Protein AF-A0A915MIZ6-F1 (afdb_monomer)

Solvent-accessible surface area (backbone atoms only — not comparable to full-atom values): 15895 Å² total; per-residue (Å²): 70,60,59,68,100,64,71,77,91,53,100,72,76,93,72,60,75,92,41,52,47,87,69,59,90,92,52,53,70,75,63,46,66,63,41,44,64,24,40,52,52,25,45,46,52,39,49,74,70,54,57,69,46,67,71,33,41,37,62,39,70,51,31,84,40,68,41,24,42,36,35,51,52,53,39,50,75,49,47,25,47,65,33,32,21,37,84,49,66,70,57,44,52,53,47,32,73,75,37,74,85,52,51,79,86,30,58,29,49,62,84,52,78,56,34,61,58,54,50,45,63,72,50,74,68,64,81,61,66,63,62,86,70,75,53,52,56,58,54,37,51,53,27,53,51,49,51,53,45,56,57,50,52,47,53,49,39,39,74,70,68,75,43,54,76,65,57,43,48,49,51,49,26,48,49,51,56,37,43,63,82,77,52,47,45,44,79,56,40,60,78,48,52,67,60,58,74,64,53,74,94,58,100,56,33,66,68,35,49,50,56,52,52,55,48,45,67,68,43,47,71,55,49,52,53,42,47,48,53,51,48,48,41,69,75,78,42,82,77,91,78,81,66,87,80,78,82,47,85,95,38,49,68,65,47,50,57,50,52,52,52,51,52,53,54,52,56,52,61,73,68,55,80,134

pLDDT: mean 82.19, std 11.81, range [40.5, 96.75]

Sequence (274 aa):
MGILPAQALATSVACHNDFFWGVPEEWSLQNAATVPVAFATAYYALVMRGRISKGDEVLIHSGTGGVGQAAIQIALEYGCEVYTTVSNKDKREFLQQRFPQLKDHHFANSRTTDFEQHIRRQTFGRGHRKNVSFGNDFHLCREVLRLAKLVVDAHVQYRLNNVDAYQLSDGLQYIFAHVGQLTGMYRYKYKLMRQVRKGPGCGFWAPGWRVWLFFLRGITPLLERWLGNLLSRQFEGRHSKGVAKTVTKQRVESHFDLELRAAIMHDILDMMPE

InterPro domains:
  IPR012592 PROCN domain [PF08083] (196-274)
  IPR020843 Enoylreductase domain [SM00829] (1-184)
  IPR027652 Pre-mRNA-processing-splicing factor 8 [PTHR11140] (124-274)
  IPR036291 NAD(P)-binding domain superfamily [SSF51735] (32-130)

Radius of gyration: 25.85 Å; Cα contacts (8 Å, |Δi|>4): 251; chains: 1; bounding box: 62×45×90 Å

Secondary structure (DSSP, 8-state):
-B--SS--SSSS----GGGB-PPPTTS-HHHHHTHHHHHHHHHIIIIIIT---TT-EEEETTTTSHHHHHHHHHHHHTT-EEEEEESSHHHHHHHHHH-TT--GGGEEESSSTHHHHHHHHHTTT---B------HHHHHHHHHHHHHHHHHHHHHHHHTTSS-HHHHHHHHHHHHHSHHHHH-GGGT-GGGHHHHTT--SSS-SHHHHHHHHHHHHHHHHHHHHHHHHHHHHHHT---SSSSPPP--GGGHHHHHHHHHHHHHHHHHHHHS--

Foldseek 3Di:
DFDDPDDPPDPDDDDDPVGDDDDPPPDDPVRVVLDRPLLVVLCCVCCVVLVDAAAFEEEAEPLLDSNNVNNVVVCVVRNYHAAYEDADDVSVVVVCVVPVVDDPLSYDHNVDPCSVVSVCVVVVNDPRDSYPDDALLVLLVVLVVQLVVQLVVLVVCVVVVVDDPLSSQQSLLCSLQCSCVRRVSCVSPVVCVVLNVPRDPDRGNVVSVVSVVVVCVVCVVVSCVVVVVVVCCVPVNDDPPPDDDDCDPVCPVVVVVVVVVVVVVVVVVVPDDD

Organism: Meloidogyne javanica (NCBI:txid6303)

Nearest PDB structures (foldseek):
  8eyi-assembly1_E  TM=9.713E-01  e=1.575E-11  Homo sapiens
  4w82-assembly1_B  TM=9.817E-01  e=2.183E-11  Homo sapiens
  4w9n-assembly3_B  TM=9.726E-01  e=1.958E-11  Homo sapiens
  8gkc-assembly1_D  TM=9.718E-01  e=2.864E-11  Homo sapiens
  4w9n-assembly3_C  TM=9.584E-01  e=2.067E-11  Homo sapiens

Mean predicted aligned error: 15.35 Å

Structure (mmCIF, N/CA/C/O backbone):
data_AF-A0A915MIZ6-F1
#
_entry.id   AF-A0A915MIZ6-F1
#
loop_
_atom_site.group_PDB
_atom_site.id
_atom_site.type_symbol
_atom_site.label_atom_id
_atom_site.label_alt_id
_atom_site.label_comp_id
_atom_site.label_asym_id
_atom_site.label_entity_id
_atom_site.label_seq_id
_atom_site.pdbx_PDB_ins_code
_atom_site.Cartn_x
_atom_site.Cartn_y
_atom_site.Cartn_z
_atom_site.occupancy
_atom_site.B_iso_or_equiv
_atom_site.auth_seq_id
_atom_site.auth_comp_id
_atom_site.auth_asym_id
_atom_site.auth_atom_id
_atom_site.pdbx_PDB_model_num
ATOM 1 N N . MET A 1 1 ? -19.646 -11.940 -13.622 1.00 90.62 1 MET A N 1
ATOM 2 C CA . MET A 1 1 ? -18.286 -11.444 -13.285 1.00 90.62 1 MET A CA 1
ATOM 3 C C . MET A 1 1 ? -17.815 -12.106 -11.995 1.00 90.62 1 MET A C 1
ATOM 5 O O . MET A 1 1 ? -18.671 -12.486 -11.215 1.00 90.62 1 MET A O 1
ATOM 9 N N . GLY A 1 2 ? -16.513 -12.293 -11.754 1.00 86.81 2 GLY A N 1
ATOM 10 C CA . GLY A 1 2 ? -16.050 -13.049 -10.578 1.00 86.81 2 GLY A CA 1
ATOM 11 C C . GLY A 1 2 ? -14.572 -12.860 -10.231 1.00 86.81 2 GLY A C 1
ATOM 12 O O . GLY A 1 2 ? -13.854 -12.161 -10.946 1.00 86.81 2 GLY A O 1
ATOM 13 N N . ILE A 1 3 ? -14.134 -13.473 -9.128 1.00 85.19 3 ILE A N 1
ATOM 14 C CA . ILE A 1 3 ? -12.737 -13.489 -8.662 1.00 85.19 3 ILE A CA 1
ATOM 15 C C . ILE A 1 3 ? -12.248 -14.933 -8.589 1.00 85.19 3 ILE A C 1
ATOM 17 O O . ILE A 1 3 ? -12.952 -15.824 -8.123 1.00 85.19 3 ILE A O 1
ATOM 21 N N . LEU A 1 4 ? -11.007 -15.148 -9.018 1.00 78.75 4 LEU A N 1
ATOM 22 C CA . LEU A 1 4 ? -10.316 -16.427 -8.924 1.00 78.75 4 LEU A CA 1
ATOM 23 C C . LEU A 1 4 ? -8.942 -16.216 -8.279 1.00 78.75 4 LEU A C 1
ATOM 25 O O . LEU A 1 4 ? -8.318 -15.180 -8.525 1.00 78.75 4 LEU A O 1
ATOM 29 N N . PRO A 1 5 ? -8.427 -17.190 -7.508 1.00 70.12 5 PRO A N 1
ATOM 30 C CA . PRO A 1 5 ? -7.059 -17.134 -6.995 1.00 70.12 5 PRO A CA 1
ATOM 31 C C . PRO A 1 5 ? -5.997 -17.127 -8.109 1.00 70.12 5 PRO A C 1
ATOM 33 O O . PRO A 1 5 ? -4.942 -16.519 -7.949 1.00 70.12 5 PRO A O 1
ATOM 36 N N . ALA A 1 6 ? -6.268 -17.803 -9.233 1.00 70.88 6 ALA A N 1
ATOM 37 C CA . ALA A 1 6 ? -5.385 -17.912 -10.396 1.00 70.88 6 ALA A CA 1
ATOM 38 C C . ALA A 1 6 ? -6.182 -18.294 -11.663 1.00 70.88 6 ALA A C 1
ATOM 40 O O . ALA A 1 6 ? -7.392 -18.486 -11.600 1.00 70.88 6 ALA A O 1
ATOM 41 N N . GLN A 1 7 ? -5.497 -18.423 -12.810 1.00 74.75 7 GLN A N 1
ATOM 42 C CA . GLN A 1 7 ? -6.036 -18.977 -14.071 1.00 74.75 7 GLN A CA 1
ATOM 43 C C . GLN A 1 7 ? -7.161 -18.172 -14.747 1.00 74.75 7 GLN A C 1
ATOM 45 O O . GLN A 1 7 ? -7.760 -18.641 -15.706 1.00 74.75 7 GLN A O 1
ATOM 50 N N . ALA A 1 8 ? -7.401 -16.930 -14.322 1.00 77.25 8 ALA A N 1
ATOM 51 C CA . ALA A 1 8 ? -8.418 -16.062 -14.923 1.00 77.25 8 ALA A CA 1
ATOM 52 C C . ALA A 1 8 ? -8.132 -15.672 -16.393 1.00 77.25 8 ALA A C 1
ATOM 54 O O . ALA A 1 8 ? -9.031 -15.212 -17.089 1.00 77.25 8 ALA A O 1
ATOM 55 N N . LEU A 1 9 ? -6.895 -15.850 -16.873 1.00 87.62 9 LEU A N 1
ATOM 56 C CA . LEU A 1 9 ? -6.491 -15.614 -18.264 1.00 87.62 9 LEU A CA 1
ATOM 57 C C . LEU A 1 9 ? -6.588 -16.912 -19.086 1.00 87.62 9 LEU A C 1
ATOM 59 O O . LEU A 1 9 ? -5.576 -17.445 -19.536 1.00 87.62 9 LEU A O 1
ATOM 63 N N . ALA A 1 10 ? -7.804 -17.432 -19.246 1.00 86.38 10 ALA A N 1
ATOM 64 C CA . ALA A 1 10 ? -8.111 -18.634 -20.023 1.00 86.38 10 ALA A CA 1
ATOM 65 C C . ALA A 1 10 ? -9.450 -18.474 -20.767 1.00 86.38 10 ALA A C 1
ATOM 67 O O . ALA A 1 10 ? -10.252 -17.605 -20.431 1.00 86.38 10 ALA A O 1
ATOM 68 N N . THR A 1 11 ? -9.709 -19.317 -21.770 1.00 91.19 11 THR A N 1
ATOM 69 C CA . THR A 1 11 ? -10.972 -19.308 -22.538 1.00 91.19 11 THR A CA 1
ATOM 70 C C . THR A 1 11 ? -12.174 -19.777 -21.717 1.00 91.19 11 THR A C 1
ATOM 72 O O . THR A 1 11 ? -13.302 -19.373 -21.985 1.00 91.19 11 THR A O 1
ATOM 75 N N . SER A 1 12 ? -11.939 -20.620 -20.713 1.00 91.19 12 SER A N 1
ATOM 76 C CA . SER A 1 12 ? -12.942 -21.131 -19.780 1.00 91.19 12 SER A CA 1
ATOM 77 C C . SER A 1 12 ? -12.306 -21.345 -18.413 1.00 91.19 12 SER A C 1
ATOM 79 O O . SER A 1 12 ? -11.160 -21.789 -18.331 1.00 91.19 12 SER A O 1
ATOM 81 N N . VAL A 1 13 ? -13.051 -21.070 -17.345 1.00 88.12 13 VAL A N 1
ATOM 82 C CA . VAL A 1 13 ? -12.568 -21.175 -15.964 1.00 88.12 13 VAL A CA 1
ATOM 83 C C . VAL A 1 13 ? -13.636 -21.791 -15.071 1.00 88.12 13 VAL A C 1
ATOM 85 O O . VAL A 1 13 ? -14.818 -21.479 -15.204 1.00 88.12 13 VAL A O 1
ATOM 88 N N . ALA A 1 14 ? -13.218 -22.650 -14.144 1.00 86.06 14 ALA A N 1
ATOM 89 C CA . ALA A 1 14 ? -14.07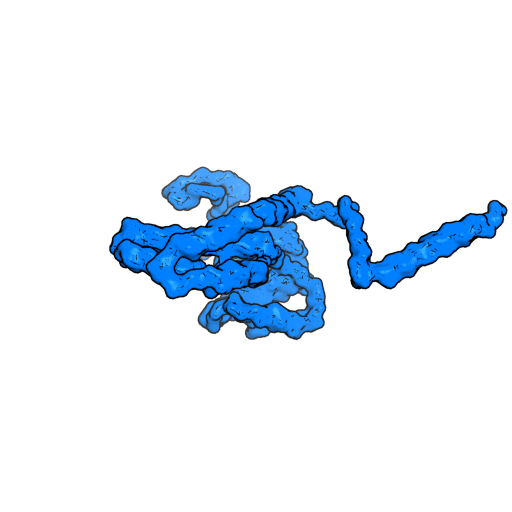0 -23.105 -13.053 1.00 86.06 14 ALA A CA 1
ATOM 90 C C . ALA A 1 14 ? -14.001 -22.081 -11.914 1.00 86.06 14 ALA A C 1
ATOM 92 O O . ALA A 1 14 ? -12.911 -21.723 -11.468 1.00 86.06 14 ALA A O 1
ATOM 93 N N . CYS A 1 15 ? -15.152 -21.602 -11.448 1.00 79.44 15 CYS A N 1
ATOM 94 C CA . CYS A 1 15 ? -15.251 -20.637 -10.357 1.00 79.44 15 CYS A CA 1
ATOM 95 C C . CYS A 1 15 ? -16.162 -21.185 -9.261 1.00 79.44 15 CYS A C 1
ATOM 97 O O . CYS A 1 15 ? -17.131 -21.887 -9.543 1.00 79.44 15 CYS A O 1
ATOM 99 N N . HIS A 1 16 ? -15.837 -20.871 -8.011 1.00 79.81 16 HIS A N 1
ATOM 100 C CA . HIS A 1 16 ? -16.684 -21.207 -6.876 1.00 79.81 16 HIS A CA 1
ATOM 101 C C . HIS A 1 16 ? -17.890 -20.260 -6.838 1.00 79.81 16 HIS A C 1
ATOM 103 O O . HIS A 1 16 ? -17.724 -19.056 -7.044 1.00 79.81 16 HIS A O 1
ATOM 109 N N . ASN A 1 17 ? -19.079 -20.788 -6.537 1.00 82.19 17 ASN A N 1
ATOM 110 C CA . ASN A 1 17 ? -20.337 -20.032 -6.604 1.00 82.19 17 ASN A CA 1
ATOM 111 C C . ASN A 1 17 ? -20.315 -18.742 -5.762 1.00 82.19 17 ASN A C 1
ATOM 113 O O . ASN A 1 17 ? -20.851 -17.727 -6.192 1.00 82.19 17 ASN A O 1
ATOM 117 N N . ASP A 1 18 ? -19.625 -18.753 -4.619 1.00 84.00 18 ASP A N 1
ATOM 118 C CA . ASP A 1 18 ? -19.527 -17.596 -3.711 1.00 84.00 18 ASP A CA 1
ATOM 119 C C . ASP A 1 18 ? -18.689 -16.418 -4.248 1.00 84.00 18 ASP A C 1
ATOM 121 O O . ASP A 1 18 ? -18.767 -15.312 -3.715 1.00 84.00 18 ASP A O 1
ATOM 125 N N . PHE A 1 19 ? -17.867 -16.632 -5.282 1.00 82.12 19 PHE A N 1
ATOM 126 C CA . PHE A 1 19 ? -16.966 -15.612 -5.845 1.00 82.12 19 PHE A CA 1
ATOM 127 C C . PHE A 1 19 ? -17.377 -15.165 -7.253 1.00 82.12 19 PHE A C 1
ATOM 129 O O . PHE A 1 19 ? -16.559 -14.641 -8.016 1.00 82.12 19 PHE A O 1
ATOM 136 N N . PHE A 1 20 ? -18.651 -15.356 -7.591 1.00 86.56 20 PHE A N 1
ATOM 137 C CA . PHE A 1 20 ? -19.259 -14.928 -8.840 1.00 86.56 20 PHE A CA 1
ATOM 138 C C . PHE A 1 20 ? -20.513 -14.083 -8.569 1.00 86.56 20 PHE A C 1
ATOM 140 O O . PHE A 1 20 ? -21.303 -14.358 -7.672 1.00 86.56 20 PHE A O 1
ATOM 147 N N . TRP A 1 21 ? -20.695 -13.050 -9.387 1.00 90.38 21 TRP A N 1
ATOM 148 C CA . TRP A 1 21 ? -21.828 -12.133 -9.367 1.00 90.38 21 TRP A CA 1
ATOM 149 C C . TRP A 1 21 ? -22.427 -12.008 -10.768 1.00 90.38 21 TRP A C 1
ATOM 151 O O . TRP A 1 21 ? -21.697 -11.967 -11.771 1.00 90.38 21 TRP A O 1
ATOM 161 N N . GLY A 1 22 ? -23.755 -11.891 -10.834 1.00 93.88 22 GLY A N 1
ATOM 162 C CA . GLY A 1 22 ? -24.466 -11.549 -12.065 1.00 93.88 22 GLY A CA 1
ATOM 163 C C . GLY A 1 22 ? -23.956 -10.227 -12.643 1.00 93.88 22 GLY A C 1
ATOM 164 O O . GLY A 1 22 ? -23.646 -9.296 -11.901 1.00 93.88 22 GLY A O 1
ATOM 165 N N . VAL A 1 23 ? -23.805 -10.165 -13.966 1.00 95.56 23 VAL A N 1
ATOM 166 C CA . VAL A 1 23 ? -23.471 -8.909 -14.648 1.00 95.56 23 VAL A CA 1
ATOM 167 C C . VAL A 1 23 ? -24.781 -8.151 -14.878 1.00 95.56 23 VAL A C 1
ATOM 169 O O . VAL A 1 23 ? -25.687 -8.751 -15.453 1.00 95.56 23 VAL A O 1
ATOM 172 N N . PRO A 1 24 ? -24.908 -6.888 -14.431 1.00 95.56 24 PRO A N 1
ATOM 173 C CA . PRO A 1 24 ? -26.080 -6.072 -14.742 1.00 95.56 24 PRO A CA 1
ATOM 174 C C . PRO A 1 24 ? -26.289 -5.951 -16.255 1.00 95.56 24 PRO A C 1
ATOM 176 O O . PRO A 1 24 ? -25.314 -5.836 -16.995 1.00 95.56 24 PRO A O 1
ATOM 179 N N . GLU A 1 25 ? -27.543 -5.937 -16.713 1.00 93.56 25 GLU A N 1
ATOM 180 C CA . GLU A 1 25 ? -27.875 -5.916 -18.151 1.00 93.56 25 GLU A CA 1
ATOM 181 C C . GLU A 1 25 ? -27.317 -4.684 -18.879 1.00 93.56 25 GLU A C 1
ATOM 183 O O . GLU A 1 25 ? -26.934 -4.748 -20.043 1.00 93.56 25 GLU A O 1
ATOM 188 N N . GLU A 1 26 ? -27.201 -3.569 -18.164 1.00 95.88 26 GLU A N 1
ATOM 189 C CA . GLU A 1 26 ? -26.697 -2.292 -18.673 1.00 95.88 26 GLU A CA 1
ATOM 190 C C . GLU A 1 26 ? -25.167 -2.273 -18.843 1.00 95.88 26 GLU A C 1
ATOM 192 O O . GLU A 1 26 ? -24.598 -1.302 -19.348 1.00 95.88 26 GLU A O 1
ATOM 197 N N . TRP A 1 27 ? -24.461 -3.306 -18.370 1.00 95.88 27 TRP A N 1
ATOM 198 C CA . TRP A 1 27 ? -23.004 -3.333 -18.345 1.00 95.88 27 TRP A CA 1
ATOM 199 C C . TRP A 1 27 ? -22.428 -4.197 -19.459 1.00 95.88 27 TRP A C 1
ATOM 201 O O . TRP A 1 27 ? -22.753 -5.372 -19.616 1.00 95.88 27 TRP A O 1
ATOM 211 N N . SER A 1 28 ? -21.438 -3.647 -20.163 1.00 96.75 28 SER A N 1
ATOM 212 C CA . SER A 1 28 ? -20.562 -4.465 -20.994 1.00 96.75 28 SER A CA 1
ATOM 213 C C . SER A 1 28 ? -19.726 -5.407 -20.121 1.00 96.75 28 SER A C 1
ATOM 215 O O . SER A 1 28 ? -19.323 -5.069 -19.002 1.00 96.75 28 SER A O 1
ATOM 217 N N . LEU A 1 29 ? -19.378 -6.577 -20.665 1.00 94.12 29 LEU A N 1
ATOM 218 C CA . LEU A 1 29 ? -18.470 -7.511 -19.992 1.00 94.12 29 LEU A CA 1
ATOM 219 C C . LEU A 1 29 ? -17.106 -6.873 -19.686 1.00 94.12 29 LEU A C 1
ATOM 221 O O . LEU A 1 29 ? -16.502 -7.184 -18.661 1.00 94.12 29 LEU A O 1
ATOM 225 N N . GLN A 1 30 ? -16.649 -5.943 -20.532 1.00 94.00 30 GLN A N 1
ATOM 226 C CA . GLN A 1 30 ? -15.422 -5.178 -20.309 1.00 94.00 30 GLN A CA 1
ATOM 227 C C . GLN A 1 30 ? -15.508 -4.341 -19.027 1.00 94.00 30 GLN A C 1
ATOM 229 O O . GLN A 1 30 ?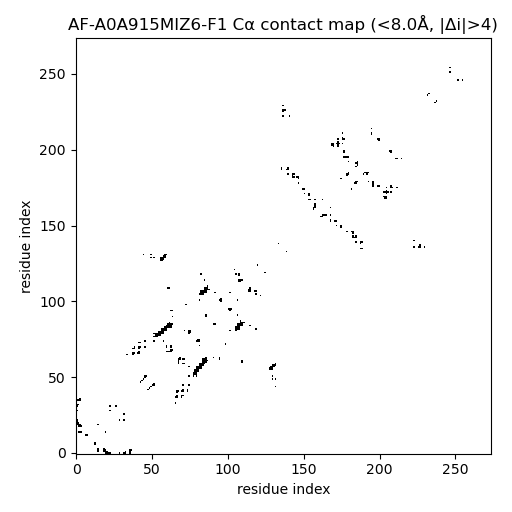 -14.594 -4.395 -18.207 1.00 94.00 30 GLN A O 1
ATOM 234 N N . ASN A 1 31 ? -16.609 -3.612 -18.822 1.00 93.44 31 ASN A N 1
ATOM 235 C CA . ASN A 1 31 ? -16.813 -2.825 -17.606 1.00 93.44 31 ASN A CA 1
ATOM 236 C C . ASN A 1 31 ? -16.945 -3.740 -16.386 1.00 93.44 31 ASN A C 1
ATOM 238 O O . ASN A 1 31 ? -16.272 -3.528 -15.376 1.00 93.44 31 ASN A O 1
ATOM 242 N N . ALA A 1 32 ? -17.735 -4.808 -16.511 1.00 93.38 32 ALA A N 1
ATOM 243 C CA . ALA A 1 32 ? -17.946 -5.783 -15.449 1.00 93.38 32 ALA A CA 1
ATOM 244 C C . ALA A 1 32 ? -16.642 -6.464 -14.996 1.00 93.38 32 ALA A C 1
ATOM 246 O O . ALA A 1 32 ? -16.470 -6.737 -13.812 1.00 93.38 32 ALA A O 1
ATOM 247 N N . ALA A 1 33 ? -15.686 -6.698 -15.900 1.00 90.62 33 ALA A N 1
ATOM 248 C CA . ALA A 1 33 ? -14.399 -7.304 -15.560 1.00 90.62 33 ALA A CA 1
ATOM 249 C C . ALA A 1 33 ? -13.528 -6.426 -14.636 1.00 90.62 33 ALA A C 1
ATOM 251 O O . ALA A 1 33 ? -12.676 -6.949 -13.919 1.00 90.62 33 ALA A O 1
ATOM 252 N N . THR A 1 34 ? -13.741 -5.105 -14.609 1.00 91.50 34 THR A N 1
ATOM 253 C CA . THR A 1 34 ? -12.933 -4.167 -13.802 1.00 91.50 34 THR A CA 1
ATOM 254 C C . THR A 1 34 ? -13.310 -4.132 -12.319 1.00 91.50 34 THR A C 1
ATOM 256 O O . THR A 1 34 ? -12.525 -3.670 -11.488 1.00 91.50 34 THR A O 1
ATOM 259 N N . VAL A 1 35 ? -14.502 -4.619 -11.972 1.00 92.69 35 VAL A N 1
ATOM 260 C CA . VAL A 1 35 ? -15.115 -4.423 -10.652 1.00 92.69 35 VAL A CA 1
ATOM 261 C C . VAL A 1 35 ? -14.630 -5.418 -9.592 1.00 92.69 35 VAL A C 1
ATOM 263 O O . VAL A 1 35 ? -14.198 -4.956 -8.532 1.00 92.69 35 VAL A O 1
ATOM 266 N N . PRO A 1 36 ? -14.643 -6.748 -9.824 1.00 90.12 36 PRO A N 1
ATOM 267 C CA . PRO A 1 36 ? -14.596 -7.724 -8.739 1.00 90.12 36 PRO A CA 1
ATOM 268 C C . PRO A 1 36 ? -13.381 -7.566 -7.819 1.00 90.12 36 PRO A C 1
ATOM 270 O O . PRO A 1 36 ? -13.535 -7.359 -6.619 1.00 90.12 36 PRO A O 1
ATOM 273 N N . VAL A 1 37 ? -12.165 -7.569 -8.373 1.00 85.94 37 VAL A N 1
ATOM 274 C CA . VAL A 1 37 ? -10.930 -7.497 -7.572 1.00 85.94 37 VAL A CA 1
ATOM 275 C C . VAL A 1 37 ? -10.775 -6.137 -6.888 1.00 85.94 37 VAL A C 1
ATOM 277 O O . VAL A 1 37 ? -10.412 -6.074 -5.711 1.00 85.94 37 VAL A O 1
ATOM 280 N N . ALA A 1 38 ? -11.055 -5.044 -7.603 1.00 87.00 38 ALA A N 1
ATOM 281 C CA . ALA A 1 38 ? -10.868 -3.693 -7.085 1.00 87.00 38 ALA A CA 1
ATOM 282 C C . ALA A 1 38 ? -11.827 -3.393 -5.923 1.00 87.00 38 ALA A C 1
ATOM 284 O O . ALA A 1 38 ? -11.383 -2.970 -4.851 1.00 87.00 38 ALA A O 1
ATOM 285 N N . PHE A 1 39 ? -13.119 -3.669 -6.115 1.00 89.75 39 PHE A N 1
ATOM 286 C CA . PHE A 1 39 ? -14.153 -3.409 -5.116 1.00 89.75 39 PHE A CA 1
ATOM 287 C C . PHE A 1 39 ? -14.088 -4.384 -3.945 1.00 89.75 39 PHE A C 1
ATOM 289 O O . PHE A 1 39 ? -14.186 -3.931 -2.808 1.00 89.75 39 PHE A O 1
ATOM 296 N N . ALA A 1 40 ? -13.836 -5.679 -4.170 1.00 84.25 40 ALA A N 1
ATOM 297 C CA . ALA A 1 40 ? -13.684 -6.626 -3.063 1.00 84.25 40 ALA A CA 1
ATOM 298 C C . ALA A 1 40 ? -12.514 -6.235 -2.147 1.00 84.25 40 ALA A C 1
ATOM 300 O O . ALA A 1 40 ? -12.647 -6.249 -0.923 1.00 84.25 40 ALA A O 1
ATOM 301 N N . THR A 1 41 ? -11.389 -5.806 -2.733 1.00 83.00 41 THR A N 1
ATOM 302 C CA . THR A 1 41 ? -10.222 -5.341 -1.969 1.00 83.00 41 THR A CA 1
ATOM 303 C C . THR A 1 41 ? -10.551 -4.088 -1.160 1.00 83.00 41 THR A C 1
ATOM 305 O O . THR A 1 41 ? -10.260 -4.030 0.037 1.00 83.00 41 THR A O 1
ATOM 308 N N . ALA A 1 42 ? -11.170 -3.087 -1.792 1.00 84.75 42 ALA A N 1
ATOM 309 C CA . ALA A 1 42 ? -11.522 -1.832 -1.138 1.00 84.75 42 ALA A CA 1
ATOM 310 C C . ALA A 1 42 ? -12.569 -2.031 -0.027 1.00 84.75 42 ALA A C 1
ATOM 312 O O . ALA A 1 42 ? -12.388 -1.527 1.081 1.00 84.75 42 ALA A O 1
ATOM 313 N N . TYR A 1 43 ? -13.613 -2.819 -0.288 1.00 85.12 43 TYR A N 1
ATOM 314 C CA . TYR A 1 43 ? -14.675 -3.117 0.670 1.00 85.12 43 TYR A CA 1
ATOM 315 C C . TYR A 1 43 ? -14.144 -3.893 1.877 1.00 85.12 43 TYR A C 1
ATOM 317 O O . TYR A 1 43 ? -14.396 -3.523 3.025 1.00 85.12 43 TYR A O 1
ATOM 325 N N . TYR A 1 44 ? -13.330 -4.927 1.645 1.00 79.00 44 TYR A N 1
ATOM 326 C CA . TYR A 1 44 ? -12.686 -5.660 2.730 1.00 79.00 44 TYR A CA 1
ATOM 327 C C . TYR A 1 44 ? -11.792 -4.744 3.581 1.00 79.00 44 TYR A C 1
ATOM 329 O O . TYR A 1 44 ? -11.862 -4.765 4.812 1.00 79.00 44 TYR A O 1
ATOM 337 N N . ALA A 1 45 ? -10.973 -3.901 2.945 1.00 77.56 45 ALA A N 1
ATOM 338 C CA . ALA A 1 45 ? -10.060 -3.009 3.652 1.00 77.56 45 ALA A CA 1
ATOM 339 C C . ALA A 1 45 ? -10.792 -1.931 4.468 1.00 77.56 45 ALA A C 1
ATOM 341 O O . ALA A 1 45 ? -10.454 -1.717 5.633 1.00 77.56 45 ALA A O 1
ATOM 342 N N . LEU A 1 46 ? -11.790 -1.266 3.884 1.00 81.69 46 LEU A N 1
ATOM 343 C CA . LEU A 1 46 ? -12.471 -0.130 4.506 1.00 81.69 46 LEU A CA 1
ATOM 344 C C . LEU A 1 46 ? -13.611 -0.554 5.430 1.00 81.69 46 LEU A C 1
ATOM 346 O O . LEU A 1 46 ? -13.678 -0.089 6.565 1.00 81.69 46 LEU A O 1
ATOM 350 N N . VAL A 1 47 ? -14.488 -1.449 4.982 1.00 82.19 47 VAL A N 1
ATOM 351 C CA . VAL A 1 47 ? -15.716 -1.797 5.709 1.00 82.19 47 VAL A CA 1
ATOM 352 C C . VAL A 1 47 ? -15.449 -2.921 6.703 1.00 82.19 47 VAL A C 1
ATOM 354 O O . VAL A 1 47 ? -15.642 -2.737 7.901 1.00 82.19 47 VAL A O 1
ATOM 357 N N . MET A 1 48 ? -14.919 -4.059 6.249 1.00 75.81 48 MET A N 1
ATOM 358 C CA . MET A 1 48 ? -14.711 -5.215 7.136 1.00 75.81 48 MET A CA 1
ATOM 359 C C . MET A 1 48 ? -13.590 -4.964 8.154 1.00 75.81 48 MET A C 1
ATOM 361 O O . MET A 1 48 ? -13.733 -5.233 9.350 1.00 75.81 48 MET A O 1
ATOM 365 N N . ARG A 1 49 ? -12.451 -4.443 7.682 1.00 74.88 49 ARG A N 1
ATOM 366 C CA . ARG A 1 49 ? -11.251 -4.231 8.506 1.00 74.88 49 ARG A CA 1
ATOM 367 C C . ARG A 1 49 ? -11.181 -2.833 9.106 1.00 74.88 49 ARG A C 1
ATOM 369 O O . ARG A 1 49 ? -10.865 -2.707 10.288 1.00 74.88 49 ARG A O 1
ATOM 376 N N . GLY A 1 50 ? -11.457 -1.804 8.309 1.00 72.31 50 GLY A N 1
ATOM 377 C CA . GLY A 1 50 ? -11.457 -0.407 8.743 1.00 72.31 50 GLY A CA 1
ATOM 378 C C . GLY A 1 50 ? -12.696 -0.028 9.554 1.00 72.31 50 GLY A C 1
ATOM 379 O O . GLY A 1 50 ? -12.608 0.826 10.433 1.00 72.31 50 GLY A O 1
ATOM 380 N N . ARG A 1 51 ? -13.835 -0.696 9.332 1.00 84.25 51 ARG A N 1
ATOM 381 C CA . ARG A 1 51 ? -15.127 -0.376 9.960 1.00 84.25 51 ARG A CA 1
ATOM 382 C C . ARG A 1 51 ? -15.484 1.102 9.816 1.00 84.25 51 ARG A C 1
ATOM 384 O O . ARG A 1 51 ? -15.855 1.732 10.804 1.00 84.25 51 ARG A O 1
ATOM 391 N N . ILE A 1 52 ? -15.259 1.675 8.635 1.00 87.62 52 ILE A N 1
ATOM 392 C CA . ILE A 1 52 ? -15.561 3.087 8.375 1.00 87.62 52 ILE A CA 1
ATOM 393 C C . ILE A 1 52 ? -17.028 3.397 8.692 1.00 87.62 52 ILE A C 1
ATOM 395 O O . ILE A 1 52 ? -17.904 2.544 8.551 1.00 87.62 52 ILE A O 1
ATOM 399 N N . SER A 1 53 ? -17.279 4.594 9.197 1.00 86.06 53 SER A N 1
ATOM 400 C CA . SER A 1 53 ? -18.599 5.072 9.601 1.00 86.06 53 SER A CA 1
ATOM 401 C C . SER A 1 53 ? -18.830 6.477 9.061 1.00 86.06 53 SER A C 1
ATOM 403 O O . SER A 1 53 ? -17.882 7.199 8.764 1.00 86.06 53 SER A O 1
ATOM 405 N N . LYS A 1 54 ? -20.096 6.876 8.936 1.00 90.81 54 LYS A N 1
ATOM 406 C CA . LYS A 1 54 ? -20.461 8.213 8.462 1.00 90.81 54 LYS A CA 1
ATOM 407 C C . LYS A 1 54 ? -19.745 9.294 9.279 1.00 90.81 54 LYS A C 1
ATOM 409 O O . LYS A 1 54 ? -19.801 9.275 10.506 1.00 90.81 54 LYS A O 1
ATOM 414 N N . GLY A 1 55 ? -19.118 10.243 8.589 1.00 86.69 55 GLY A N 1
ATOM 415 C CA . GLY A 1 55 ? -18.323 11.312 9.192 1.00 86.69 55 GLY A CA 1
ATOM 416 C C . GLY A 1 55 ? -16.872 10.941 9.517 1.00 86.69 55 GLY A C 1
ATOM 417 O O . GLY A 1 55 ? -16.134 11.818 9.960 1.00 86.69 55 GLY A O 1
ATOM 418 N N . ASP A 1 56 ? -16.440 9.694 9.289 1.00 85.12 56 ASP A N 1
ATOM 419 C CA . ASP A 1 56 ? -15.022 9.332 9.387 1.00 85.12 56 ASP A CA 1
ATOM 420 C C . ASP A 1 56 ? -14.214 10.027 8.282 1.00 85.12 56 ASP A C 1
ATOM 422 O O . ASP A 1 56 ? -14.669 10.174 7.147 1.00 85.12 56 ASP A O 1
ATOM 426 N N . GLU A 1 57 ? -12.974 10.397 8.595 1.00 85.50 57 GLU A N 1
ATOM 427 C CA . GLU A 1 57 ? -12.019 10.924 7.621 1.00 85.50 57 GLU A CA 1
ATOM 428 C C . GLU A 1 57 ? -11.129 9.788 7.095 1.00 85.50 57 GLU A C 1
ATOM 430 O O . GLU A 1 57 ? -10.427 9.106 7.857 1.00 85.50 57 GLU A O 1
ATOM 435 N N . VAL A 1 58 ? -11.117 9.592 5.777 1.00 86.31 58 VAL A N 1
ATOM 436 C CA . VAL A 1 58 ? -10.422 8.484 5.115 1.00 86.31 58 VAL A CA 1
ATOM 437 C C . VAL A 1 58 ? -9.379 9.021 4.142 1.00 86.31 58 VAL A C 1
ATOM 439 O O . VAL A 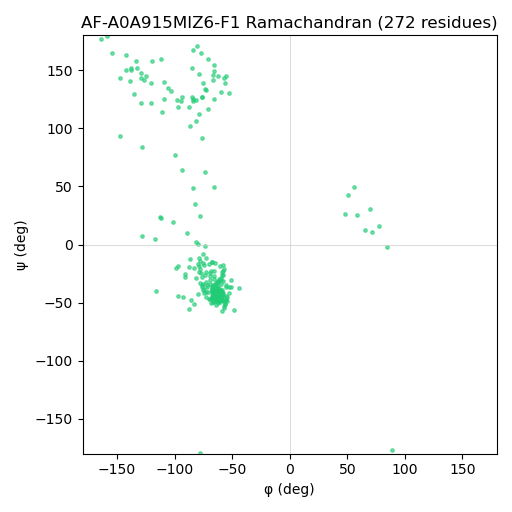1 58 ? -9.689 9.741 3.197 1.00 86.31 58 VAL A O 1
ATOM 442 N N . LEU A 1 59 ? -8.119 8.628 4.346 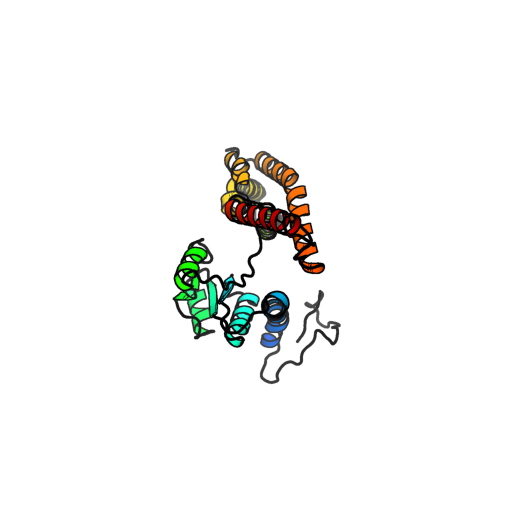1.00 86.62 59 LEU A N 1
ATOM 443 C CA . LEU A 1 59 ? -7.026 8.923 3.421 1.00 86.62 59 LEU A CA 1
ATOM 444 C C . LEU A 1 59 ? -6.776 7.742 2.478 1.00 86.62 59 LEU A C 1
ATOM 446 O O . LEU A 1 59 ? -6.360 6.666 2.910 1.00 86.62 59 LEU A O 1
ATOM 450 N N . ILE A 1 60 ? -6.957 7.977 1.181 1.00 86.50 60 ILE A N 1
ATOM 451 C CA . ILE A 1 60 ? -6.760 7.001 0.111 1.00 86.50 60 ILE A CA 1
ATOM 452 C C . ILE A 1 60 ? -5.537 7.390 -0.715 1.00 86.50 60 ILE A C 1
ATOM 454 O O . ILE A 1 60 ? -5.509 8.395 -1.420 1.00 86.50 60 ILE A O 1
ATOM 458 N N . HIS A 1 61 ? -4.492 6.572 -0.664 1.00 83.12 61 HIS A N 1
ATOM 459 C CA . HIS A 1 61 ? -3.325 6.797 -1.507 1.00 83.12 61 HIS A CA 1
ATOM 460 C C . HIS A 1 61 ? -3.553 6.315 -2.939 1.00 83.12 61 HIS A C 1
ATOM 462 O O . HIS A 1 61 ? -4.217 5.307 -3.167 1.00 83.12 61 HIS A O 1
ATOM 468 N N . SER A 1 62 ? -2.944 7.015 -3.902 1.00 83.19 62 SER A N 1
ATOM 469 C CA . SER A 1 62 ? -2.999 6.648 -5.323 1.00 83.19 62 SER A CA 1
ATOM 470 C C . SER A 1 62 ? -4.437 6.533 -5.851 1.00 83.19 62 SER A C 1
ATOM 472 O O . SER A 1 62 ? -4.780 5.556 -6.516 1.00 83.19 62 SER A O 1
ATOM 474 N N . GLY A 1 63 ? -5.270 7.548 -5.593 1.00 83.38 63 GLY A N 1
ATOM 475 C CA . GLY A 1 63 ? -6.712 7.517 -5.876 1.00 83.38 63 GLY A CA 1
ATOM 476 C C . GLY A 1 63 ? -7.110 7.236 -7.324 1.00 83.38 63 GLY A C 1
ATOM 477 O O . GLY A 1 63 ? -8.214 6.781 -7.572 1.00 83.38 63 GLY A O 1
ATOM 478 N N . THR A 1 64 ? -6.213 7.463 -8.285 1.00 87.44 64 THR A N 1
ATOM 479 C CA . THR A 1 64 ? -6.456 7.162 -9.707 1.00 87.44 64 THR A CA 1
ATOM 480 C C . THR A 1 64 ? -6.318 5.688 -10.072 1.00 87.44 64 THR A C 1
ATOM 482 O O . THR A 1 64 ? -6.747 5.301 -11.156 1.00 87.44 64 THR A O 1
ATOM 485 N N . GLY A 1 65 ? -5.732 4.850 -9.214 1.00 85.25 65 GLY A N 1
ATOM 486 C CA . GLY A 1 65 ? -5.665 3.407 -9.454 1.00 85.25 65 GLY A CA 1
ATOM 487 C C . GLY A 1 65 ? -7.034 2.738 -9.306 1.00 85.25 65 GLY A C 1
ATOM 488 O O . GLY A 1 65 ? -7.903 3.276 -8.630 1.00 85.25 65 GLY A O 1
ATOM 489 N N . GLY A 1 66 ? -7.223 1.541 -9.873 1.00 83.81 66 GLY A N 1
ATOM 490 C CA . GLY A 1 66 ? -8.517 0.835 -9.827 1.00 83.81 66 GLY A CA 1
ATOM 491 C C . GLY A 1 66 ? -9.054 0.620 -8.405 1.00 83.81 66 GLY A C 1
ATOM 492 O O . GLY A 1 66 ? -10.194 0.968 -8.114 1.00 83.81 66 GLY A O 1
ATOM 493 N N . VAL A 1 67 ? -8.204 0.149 -7.484 1.00 86.31 67 VAL A N 1
ATOM 494 C CA . VAL A 1 67 ? -8.565 0.009 -6.058 1.00 86.31 67 VAL A CA 1
ATOM 495 C C . VAL A 1 67 ? -8.784 1.373 -5.397 1.00 86.31 67 VAL A C 1
ATOM 497 O O . VAL A 1 67 ? -9.671 1.510 -4.565 1.00 86.31 67 VAL A O 1
ATOM 500 N N . GLY A 1 68 ? -7.998 2.388 -5.770 1.00 88.50 68 GLY A N 1
ATOM 501 C CA . GLY A 1 68 ? -8.130 3.744 -5.235 1.00 88.50 68 GLY A CA 1
ATOM 502 C C . GLY A 1 68 ? -9.477 4.370 -5.592 1.00 88.50 68 GLY A C 1
ATOM 503 O O . GLY A 1 68 ? -10.155 4.886 -4.712 1.00 88.50 68 GLY A O 1
ATOM 504 N N . GLN A 1 69 ? -9.900 4.249 -6.851 1.00 92.62 69 GLN A N 1
ATOM 505 C CA . GLN A 1 69 ? -11.198 4.734 -7.318 1.00 92.62 69 GLN A CA 1
ATOM 506 C C . GLN A 1 69 ? -12.354 3.988 -6.642 1.00 92.62 69 GLN A C 1
ATOM 508 O O . GLN A 1 69 ? -13.299 4.624 -6.187 1.00 92.62 69 GLN A O 1
ATOM 513 N N . ALA A 1 70 ? -12.256 2.659 -6.515 1.00 91.75 70 ALA A N 1
ATOM 514 C CA . ALA A 1 70 ? -13.255 1.861 -5.802 1.00 91.75 70 ALA A CA 1
ATOM 515 C C . ALA A 1 70 ? -13.347 2.250 -4.316 1.00 91.75 70 ALA A C 1
ATOM 517 O O . ALA A 1 70 ? -14.436 2.407 -3.775 1.00 91.75 70 ALA A O 1
ATOM 518 N N . ALA A 1 71 ? -12.205 2.466 -3.659 1.00 90.94 71 ALA A N 1
ATOM 519 C CA . ALA A 1 71 ? -12.148 2.910 -2.271 1.00 90.94 71 ALA A CA 1
ATOM 520 C C . ALA A 1 71 ? -12.751 4.310 -2.082 1.00 90.94 71 ALA A C 1
ATOM 522 O O . ALA A 1 71 ? -13.445 4.531 -1.094 1.00 90.94 71 ALA A O 1
ATOM 523 N N . ILE A 1 72 ? -12.510 5.235 -3.021 1.00 94.12 72 ILE A N 1
ATOM 524 C CA . ILE A 1 72 ? -13.098 6.582 -3.005 1.00 94.12 72 ILE A CA 1
ATOM 525 C C . ILE A 1 72 ? -14.619 6.474 -3.105 1.00 94.12 72 ILE A C 1
ATOM 527 O O . ILE A 1 72 ? -15.309 7.038 -2.263 1.00 94.12 72 ILE A O 1
ATOM 531 N N . GLN A 1 73 ? -15.127 5.706 -4.074 1.00 94.88 73 GLN A N 1
ATOM 532 C CA . GLN A 1 73 ? -16.565 5.505 -4.259 1.00 94.88 73 GLN A CA 1
ATOM 533 C C . GLN A 1 73 ? -17.225 4.952 -2.989 1.00 94.88 73 GLN A C 1
ATOM 535 O O . GLN A 1 73 ? -18.174 5.544 -2.486 1.00 94.88 73 GLN A O 1
ATOM 540 N N . ILE A 1 74 ? -16.680 3.865 -2.428 1.00 93.50 74 ILE A N 1
ATOM 541 C CA . ILE A 1 74 ? -17.228 3.230 -1.221 1.00 93.50 74 ILE A CA 1
ATOM 542 C C . ILE A 1 74 ? -17.191 4.196 -0.030 1.00 93.50 74 ILE A C 1
ATOM 544 O O . ILE A 1 74 ? -18.168 4.314 0.702 1.00 93.50 74 ILE A O 1
ATOM 548 N N . ALA A 1 75 ? -16.080 4.903 0.187 1.00 92.50 75 ALA A N 1
ATOM 549 C CA . ALA A 1 75 ? -15.968 5.827 1.312 1.00 92.50 75 ALA A CA 1
ATOM 550 C C . ALA A 1 75 ? -16.964 6.999 1.202 1.00 92.50 75 ALA A C 1
ATOM 552 O O . ALA A 1 75 ? -17.595 7.352 2.199 1.00 92.50 75 ALA A O 1
ATOM 553 N N . LEU A 1 76 ? -17.152 7.554 -0.001 1.00 93.56 76 LEU A N 1
ATOM 554 C CA . LEU A 1 76 ? -18.129 8.617 -0.255 1.00 93.56 76 LEU A CA 1
ATOM 555 C C . LEU A 1 76 ? -19.571 8.125 -0.048 1.00 93.56 76 LEU A C 1
ATOM 557 O O . LEU A 1 76 ? -20.360 8.818 0.591 1.00 93.56 76 LEU A O 1
ATOM 561 N N . GLU A 1 77 ? -19.907 6.912 -0.501 1.00 94.00 77 GLU A N 1
ATOM 562 C CA . GLU A 1 77 ? -21.227 6.293 -0.274 1.00 94.00 77 GLU A CA 1
ATOM 563 C C . GLU A 1 77 ? -21.526 6.057 1.214 1.00 94.00 77 GLU A C 1
ATOM 565 O O . GLU A 1 77 ? -22.655 6.254 1.661 1.00 94.00 77 GLU A O 1
ATOM 570 N N . TYR A 1 78 ? -20.513 5.712 2.013 1.00 92.31 78 TYR A N 1
ATOM 571 C CA . TYR A 1 78 ? -20.636 5.596 3.472 1.00 92.31 78 TYR A CA 1
ATOM 572 C C . TYR A 1 78 ? -20.726 6.958 4.187 1.00 92.31 78 TYR A C 1
ATOM 574 O O . TYR A 1 78 ? -20.859 7.007 5.413 1.00 92.31 78 TYR A O 1
ATOM 582 N N . GLY A 1 79 ? -20.659 8.072 3.449 1.00 91.56 79 GLY A N 1
ATOM 583 C CA . GLY A 1 79 ? -20.691 9.429 3.991 1.00 91.56 79 GLY A CA 1
ATOM 584 C C . GLY A 1 79 ? -19.429 9.792 4.771 1.00 91.56 79 GLY A C 1
ATOM 585 O O . GLY A 1 79 ? -19.514 10.530 5.754 1.00 91.56 79 GLY A O 1
ATOM 586 N N . CYS A 1 80 ? -18.284 9.223 4.390 1.00 90.69 80 CYS A N 1
ATOM 587 C CA . CYS A 1 80 ? -16.976 9.588 4.925 1.00 90.69 80 CYS A CA 1
ATOM 588 C C . CYS A 1 80 ? -16.405 10.795 4.173 1.00 90.69 80 CYS A C 1
ATOM 590 O O . CYS A 1 80 ? -16.647 10.964 2.977 1.00 90.69 80 CYS A O 1
ATOM 592 N N . GLU A 1 81 ? -15.573 11.579 4.853 1.00 90.62 81 GLU A N 1
ATOM 593 C CA . GLU A 1 81 ? -14.788 12.632 4.213 1.00 90.62 81 GLU A CA 1
ATOM 594 C C . GLU A 1 81 ? -13.512 12.025 3.622 1.00 90.62 81 GLU A C 1
ATOM 596 O O . GLU A 1 81 ? -12.728 11.381 4.325 1.00 90.62 81 GLU A O 1
ATOM 601 N N . VAL A 1 82 ? -13.293 12.199 2.318 1.00 91.38 82 VAL A N 1
ATOM 602 C CA . VAL A 1 82 ? -12.221 11.504 1.594 1.00 91.38 82 VAL A CA 1
ATOM 603 C C . VAL A 1 82 ? -11.099 12.454 1.202 1.00 91.38 82 VAL A C 1
ATOM 605 O O . VAL A 1 82 ? -11.299 13.410 0.459 1.00 91.38 82 VAL A O 1
ATOM 608 N N . TYR A 1 83 ? -9.879 12.105 1.601 1.00 90.38 83 TYR A N 1
ATOM 609 C CA . TYR A 1 83 ? -8.641 12.724 1.134 1.00 90.38 83 TYR A CA 1
ATOM 610 C C . TYR A 1 83 ? -7.890 11.752 0.232 1.00 90.38 83 TYR A C 1
ATOM 612 O O . TYR A 1 83 ? -7.807 10.560 0.525 1.00 90.38 83 TYR A O 1
ATOM 620 N N . THR A 1 84 ? -7.294 12.241 -0.853 1.00 88.94 84 THR A N 1
ATOM 621 C CA . THR A 1 84 ? -6.590 11.380 -1.805 1.00 88.94 84 THR A CA 1
ATOM 622 C C . THR A 1 84 ? -5.274 11.960 -2.294 1.00 88.94 84 THR A C 1
ATOM 624 O O . THR A 1 84 ? -5.087 13.177 -2.347 1.00 88.94 84 THR A O 1
ATOM 627 N N . THR A 1 85 ? -4.333 11.084 -2.658 1.00 85.31 85 THR A N 1
ATOM 628 C CA . THR A 1 85 ? -3.057 11.503 -3.250 1.00 85.31 85 THR A CA 1
ATOM 629 C C . THR A 1 85 ? -2.982 11.236 -4.750 1.00 85.31 85 THR A C 1
ATOM 631 O O . THR A 1 85 ? -3.287 10.142 -5.234 1.00 85.31 85 THR A O 1
ATOM 634 N N . VAL A 1 86 ? -2.503 12.238 -5.489 1.00 86.44 86 VAL A N 1
ATOM 635 C CA . VAL A 1 86 ? -2.342 12.220 -6.952 1.00 86.44 86 VAL A CA 1
ATOM 636 C C . VAL A 1 86 ? -0.965 12.735 -7.365 1.00 86.44 86 VAL A C 1
ATOM 638 O O . VAL A 1 86 ? -0.345 13.529 -6.662 1.00 86.44 86 VAL A O 1
ATOM 641 N N . SER A 1 87 ? -0.465 12.259 -8.508 1.00 80.00 87 SER A N 1
ATOM 642 C CA . SER A 1 87 ? 0.909 12.529 -8.955 1.00 80.00 87 SER A CA 1
ATOM 643 C C . SER A 1 87 ? 1.075 13.766 -9.839 1.00 80.00 87 SER A C 1
ATOM 645 O O . SER A 1 87 ? 2.180 14.291 -9.938 1.00 80.00 87 SER A O 1
ATOM 647 N N . ASN A 1 88 ? 0.019 14.168 -10.543 1.00 84.44 88 ASN A N 1
ATOM 648 C CA . ASN A 1 88 ? 0.005 15.222 -11.560 1.00 84.44 88 ASN A CA 1
ATOM 649 C C . ASN A 1 88 ? -1.404 15.816 -11.676 1.00 84.44 88 ASN A C 1
ATOM 651 O O . ASN A 1 88 ? -2.374 15.228 -11.190 1.00 84.44 88 ASN A O 1
ATOM 655 N N . LYS A 1 89 ? -1.492 16.981 -12.324 1.00 87.31 89 LYS A N 1
ATOM 656 C CA . LYS A 1 89 ? -2.726 17.756 -12.467 1.00 87.31 89 LYS A CA 1
ATOM 657 C C . LYS A 1 89 ? -3.787 17.020 -13.291 1.00 87.31 89 LYS A C 1
ATOM 659 O O . LYS A 1 89 ? -4.913 16.916 -12.832 1.00 87.31 89 LYS A O 1
ATOM 664 N N . ASP A 1 90 ? -3.410 16.373 -14.390 1.00 88.88 90 ASP A N 1
ATOM 665 C CA . ASP A 1 90 ? -4.362 15.643 -15.250 1.00 88.88 90 ASP A CA 1
ATOM 666 C C . ASP A 1 90 ? -5.101 14.535 -14.482 1.00 88.88 90 ASP A C 1
ATOM 668 O O . ASP A 1 90 ? -6.306 14.345 -14.609 1.00 88.88 90 ASP A O 1
ATOM 672 N N . LYS A 1 91 ? -4.387 13.825 -13.599 1.00 87.62 91 LYS A N 1
ATOM 673 C CA . LYS A 1 91 ? -4.974 12.792 -12.731 1.00 87.62 91 LYS A CA 1
ATOM 674 C C . LYS A 1 91 ? -5.897 13.361 -11.661 1.00 87.62 91 LYS A C 1
ATOM 676 O O . LYS A 1 91 ? -6.820 12.675 -11.227 1.00 87.62 91 LYS A O 1
ATOM 681 N N . ARG A 1 92 ? -5.620 14.580 -11.205 1.00 89.00 92 ARG A N 1
ATOM 682 C CA . ARG A 1 92 ? -6.500 15.307 -10.292 1.00 89.00 92 ARG A CA 1
ATOM 683 C C . ARG A 1 92 ? -7.785 15.697 -11.009 1.00 89.00 92 ARG A C 1
ATOM 685 O O . ARG A 1 92 ? -8.852 15.383 -10.503 1.00 89.00 92 ARG A O 1
ATOM 692 N N . GLU A 1 93 ? -7.668 16.312 -12.181 1.00 91.12 93 GLU A N 1
ATOM 693 C CA . GLU A 1 93 ? -8.808 16.735 -13.000 1.00 91.12 93 GLU A CA 1
ATOM 694 C C . GLU A 1 93 ? -9.688 15.534 -13.369 1.00 91.12 93 GLU A C 1
ATOM 696 O O . GLU A 1 93 ? -10.901 15.587 -13.187 1.00 91.12 93 GLU A O 1
ATOM 701 N N . PHE A 1 94 ? -9.084 14.403 -13.744 1.00 92.81 94 PHE A N 1
ATOM 702 C CA . PHE A 1 94 ? -9.800 13.145 -13.966 1.00 92.81 94 PHE A CA 1
ATOM 703 C C . PHE A 1 94 ? -10.624 12.699 -12.744 1.00 92.81 94 PHE A C 1
ATOM 705 O O . PHE A 1 94 ? -11.796 12.346 -12.877 1.00 92.81 94 PHE A O 1
ATOM 712 N N . LEU A 1 95 ? -10.037 12.718 -11.540 1.00 91.50 95 LEU A N 1
ATOM 713 C CA . LEU A 1 95 ? -10.766 12.342 -10.324 1.00 91.50 95 LEU A CA 1
ATOM 714 C C . LEU A 1 95 ? -11.845 13.355 -9.948 1.00 91.50 95 LEU A C 1
ATOM 716 O O . LEU A 1 95 ? -12.878 12.943 -9.440 1.00 91.50 95 LEU A O 1
ATOM 720 N N . GLN A 1 96 ? -11.632 14.645 -10.199 1.00 91.81 96 GLN A N 1
ATOM 721 C CA . GLN A 1 96 ? -12.640 15.680 -9.957 1.00 91.81 96 GLN A CA 1
ATOM 722 C C . GLN A 1 96 ? -13.837 15.537 -10.895 1.00 91.81 96 GLN A C 1
ATOM 724 O O . GLN A 1 96 ? -14.976 15.652 -10.453 1.00 91.81 96 GLN A O 1
ATOM 729 N N . GLN A 1 97 ? -13.591 15.231 -12.171 1.00 93.00 97 GLN A N 1
ATOM 730 C CA . GLN A 1 97 ? -14.655 14.951 -13.136 1.00 93.00 97 GLN A CA 1
ATOM 731 C C . GLN A 1 97 ? -15.448 13.702 -12.746 1.00 93.00 97 GLN A C 1
ATOM 733 O O . GLN A 1 97 ? -16.671 13.686 -12.855 1.00 93.00 97 GLN A O 1
ATOM 738 N N . ARG A 1 98 ? -14.761 12.654 -12.274 1.00 92.50 98 ARG A N 1
ATOM 739 C CA . ARG A 1 98 ? -15.410 11.392 -11.901 1.00 92.50 98 ARG A CA 1
ATOM 740 C C . ARG A 1 98 ? -16.106 11.439 -10.541 1.00 92.50 98 ARG A C 1
ATOM 742 O O . ARG A 1 98 ? -17.132 10.789 -10.375 1.00 92.50 98 ARG A O 1
ATOM 749 N N . PHE A 1 99 ? -15.572 12.204 -9.593 1.00 93.44 99 PHE A N 1
ATOM 750 C CA . PHE A 1 99 ? -16.107 12.365 -8.243 1.00 93.44 99 PHE A CA 1
ATOM 751 C C . PHE A 1 99 ? -16.252 13.862 -7.917 1.00 93.44 99 PHE A C 1
ATOM 753 O O . PHE A 1 99 ? -15.381 14.434 -7.257 1.00 93.44 99 PHE A O 1
ATOM 760 N N . PRO A 1 100 ? -17.364 14.506 -8.322 1.00 89.62 100 PRO A N 1
ATOM 761 C CA . PRO A 1 100 ? -17.584 15.946 -8.118 1.00 89.62 100 PRO A CA 1
ATOM 762 C C . PRO A 1 100 ? -17.600 16.381 -6.644 1.00 89.62 100 PRO A C 1
ATOM 764 O O . PRO A 1 100 ? -17.436 17.556 -6.325 1.00 89.62 100 PRO A O 1
ATOM 767 N N . GLN A 1 101 ? -17.791 15.427 -5.730 1.00 90.12 101 GLN A N 1
ATOM 768 C CA . GLN A 1 101 ? -17.731 15.628 -4.280 1.00 90.12 101 GLN A CA 1
ATOM 769 C C . GLN A 1 101 ? -16.304 15.949 -3.797 1.00 90.12 101 GLN A C 1
ATOM 771 O O . GLN A 1 101 ? -16.127 16.568 -2.747 1.00 90.12 101 GLN A O 1
ATOM 776 N N . LEU A 1 102 ? -15.271 15.564 -4.559 1.00 89.81 102 LEU A N 1
ATOM 777 C CA . LEU A 1 102 ? -13.881 15.844 -4.220 1.00 89.81 102 LEU A CA 1
ATOM 778 C C . LEU A 1 102 ? -13.488 17.266 -4.629 1.00 89.81 102 LEU A C 1
ATOM 780 O O . LEU A 1 102 ? -13.247 17.566 -5.797 1.00 89.81 102 LEU A O 1
ATOM 784 N N . LYS A 1 103 ? -13.351 18.140 -3.634 1.00 88.62 103 LYS A N 1
ATOM 785 C CA . LYS A 1 103 ? -12.883 19.515 -3.817 1.00 88.62 103 LYS A CA 1
ATOM 786 C C . LYS A 1 103 ? -11.360 19.589 -3.838 1.00 88.62 103 LYS A C 1
ATOM 788 O O . LYS A 1 103 ? -10.655 18.669 -3.435 1.00 88.62 103 LYS A O 1
ATOM 793 N N . ASP A 1 104 ? -10.843 20.738 -4.254 1.00 84.06 104 ASP A N 1
ATOM 794 C CA . ASP A 1 104 ? -9.407 21.009 -4.368 1.00 84.06 104 ASP A CA 1
ATOM 795 C C . ASP A 1 104 ? -8.585 20.675 -3.116 1.00 84.06 104 ASP A C 1
ATOM 797 O O . ASP A 1 104 ? -7.465 20.179 -3.227 1.00 84.06 104 ASP A O 1
ATOM 801 N N . HIS A 1 105 ? -9.145 20.894 -1.927 1.00 84.12 105 HIS A N 1
ATOM 802 C CA . HIS A 1 105 ? -8.460 20.631 -0.664 1.00 84.12 105 HIS A CA 1
ATOM 803 C C . HIS A 1 105 ? -8.364 19.142 -0.301 1.00 84.12 105 HIS A C 1
ATOM 805 O O . HIS A 1 105 ? -7.520 18.782 0.519 1.00 84.12 105 HIS A O 1
ATOM 811 N N . HIS A 1 106 ? -9.145 18.264 -0.937 1.00 86.81 106 HIS A N 1
ATOM 812 C CA . HIS A 1 106 ? -9.049 16.813 -0.750 1.00 86.81 106 HIS A CA 1
ATOM 813 C C . HIS A 1 106 ? -7.829 16.199 -1.432 1.00 86.81 106 HIS A C 1
ATOM 815 O O . HIS A 1 106 ? -7.424 15.086 -1.092 1.00 86.81 106 HIS A O 1
ATOM 821 N N . PHE A 1 107 ? -7.217 16.916 -2.377 1.00 87.62 107 PHE A N 1
ATOM 822 C CA . PHE A 1 107 ? -6.087 16.418 -3.145 1.00 87.62 107 PHE A CA 1
ATOM 823 C C . PHE A 1 107 ? -4.761 16.828 -2.522 1.00 87.62 107 PHE A C 1
ATOM 825 O O . PHE A 1 107 ? -4.474 18.008 -2.334 1.00 87.62 107 PHE A O 1
ATOM 832 N N . ALA A 1 108 ? -3.908 15.837 -2.292 1.00 83.00 108 ALA A N 1
ATOM 833 C CA . ALA A 1 108 ? -2.522 16.040 -1.910 1.00 83.00 108 ALA A CA 1
ATOM 834 C C . ALA A 1 108 ? -1.557 15.422 -2.933 1.00 83.00 108 ALA A C 1
ATOM 836 O O . ALA A 1 108 ? -1.901 14.512 -3.692 1.00 83.00 108 ALA A O 1
ATOM 837 N N . ASN A 1 109 ? -0.319 15.914 -2.961 1.00 77.62 109 ASN A N 1
ATOM 838 C CA . ASN A 1 109 ? 0.691 15.414 -3.886 1.00 77.62 109 ASN A CA 1
ATOM 839 C C . ASN A 1 109 ? 1.229 14.053 -3.412 1.00 77.62 109 ASN A C 1
ATOM 841 O O . ASN A 1 109 ? 1.680 13.911 -2.280 1.00 77.62 109 ASN A O 1
ATOM 845 N N . SER A 1 110 ? 1.205 13.042 -4.284 1.00 67.56 110 SER A N 1
ATOM 846 C CA . SER A 1 110 ? 1.721 11.702 -3.979 1.00 67.56 110 SER A CA 1
ATOM 847 C C . SER A 1 110 ? 3.250 11.588 -4.065 1.00 67.56 110 SER A C 1
ATOM 849 O O . SER A 1 110 ? 3.801 10.550 -3.702 1.00 67.56 110 SER A O 1
ATOM 851 N N . ARG A 1 111 ? 3.935 12.596 -4.623 1.00 64.81 111 ARG A N 1
ATOM 852 C CA . ARG A 1 111 ? 5.392 12.610 -4.855 1.00 64.81 111 ARG A CA 1
ATOM 853 C C . ARG A 1 111 ? 6.171 13.367 -3.779 1.00 64.81 111 ARG A C 1
ATOM 855 O O . ARG A 1 111 ? 7.366 13.118 -3.630 1.00 64.81 111 ARG A O 1
ATOM 862 N N . THR A 1 112 ? 5.511 14.239 -3.022 1.00 61.00 112 THR A N 1
ATOM 863 C CA . THR A 1 112 ? 6.105 14.968 -1.893 1.00 61.00 112 THR A CA 1
ATOM 864 C C . THR A 1 112 ? 5.500 14.493 -0.574 1.00 61.00 112 THR A C 1
ATOM 866 O O . THR A 1 112 ? 4.445 13.868 -0.551 1.00 61.00 112 THR A O 1
ATOM 869 N N . THR A 1 113 ? 6.183 14.735 0.544 1.00 60.97 113 THR A N 1
ATOM 870 C CA . THR A 1 113 ? 5.692 14.400 1.897 1.00 60.97 113 THR A CA 1
ATOM 871 C C . THR A 1 113 ? 4.694 15.422 2.441 1.00 60.97 113 THR A C 1
ATOM 873 O O . THR A 1 113 ? 4.181 15.262 3.546 1.00 60.97 113 THR A O 1
ATOM 876 N N . ASP A 1 114 ? 4.382 16.457 1.660 1.00 66.62 114 ASP A N 1
ATOM 877 C CA . ASP A 1 114 ? 3.524 17.566 2.083 1.00 66.62 114 ASP A CA 1
ATOM 878 C C . ASP A 1 114 ? 2.074 17.136 2.297 1.00 66.62 114 ASP A C 1
ATOM 880 O O . ASP A 1 114 ? 1.323 17.855 2.949 1.00 66.62 114 ASP A O 1
ATOM 884 N N . PHE A 1 115 ? 1.675 15.951 1.813 1.00 68.19 115 PHE A N 1
ATOM 885 C CA . PHE A 1 115 ? 0.340 15.404 2.056 1.00 68.19 115 PHE A CA 1
ATOM 886 C C . PHE A 1 115 ? 0.017 15.312 3.549 1.00 68.19 115 PHE A C 1
ATOM 888 O O . PHE A 1 115 ? -1.117 15.567 3.944 1.00 68.19 115 PHE A O 1
ATOM 895 N N . GLU A 1 116 ? 1.003 14.990 4.390 1.00 65.12 116 GLU A N 1
ATOM 896 C CA . GLU A 1 116 ? 0.780 14.862 5.826 1.00 65.12 116 GLU A CA 1
ATOM 897 C C . GLU A 1 116 ? 0.425 16.217 6.443 1.00 65.12 116 GLU A C 1
ATOM 899 O O . GLU A 1 116 ? -0.547 16.315 7.194 1.00 65.12 116 GLU A O 1
ATOM 904 N N . GLN A 1 117 ? 1.173 17.265 6.086 1.00 66.44 117 GLN A N 1
ATOM 905 C CA . GLN A 1 117 ? 0.933 18.626 6.564 1.00 66.44 117 GLN A CA 1
ATOM 906 C C . GLN A 1 117 ? -0.337 19.224 5.959 1.00 66.44 117 GLN A C 1
ATOM 908 O O . GLN A 1 117 ? -1.107 19.855 6.677 1.00 66.44 117 GLN A O 1
ATOM 913 N N . HIS A 1 118 ? -0.575 18.997 4.667 1.00 71.38 118 HIS A N 1
ATOM 914 C CA . HIS A 1 118 ? -1.768 19.439 3.950 1.00 71.38 118 HIS A CA 1
ATOM 915 C C . HIS A 1 118 ? -3.029 18.893 4.613 1.00 71.38 118 HIS A C 1
ATOM 917 O O . HIS A 1 118 ? -3.884 19.663 5.032 1.00 71.38 118 HIS A O 1
ATOM 923 N N . ILE A 1 119 ? -3.097 17.579 4.826 1.00 67.25 119 ILE A N 1
ATOM 924 C CA . ILE A 1 119 ? -4.260 16.950 5.458 1.00 67.25 119 ILE A CA 1
ATOM 925 C C . ILE A 1 119 ? -4.380 17.394 6.916 1.00 67.25 119 ILE A C 1
ATOM 927 O O . ILE A 1 119 ? -5.473 17.701 7.368 1.00 67.25 119 ILE A O 1
ATOM 931 N N . ARG A 1 120 ? -3.270 17.506 7.656 1.00 65.75 120 ARG A N 1
ATOM 932 C CA . ARG A 1 120 ? -3.297 17.955 9.059 1.00 65.75 120 ARG A CA 1
ATOM 933 C C . ARG A 1 120 ? -3.819 19.388 9.220 1.00 65.75 120 ARG A C 1
ATOM 935 O O . ARG A 1 120 ? -4.426 19.687 10.245 1.00 65.75 120 ARG A O 1
ATOM 942 N N . ARG A 1 121 ? -3.592 20.256 8.228 1.00 68.06 121 ARG A N 1
ATOM 943 C CA . ARG A 1 121 ? -4.163 21.613 8.173 1.00 68.06 121 ARG A CA 1
ATOM 944 C C . ARG A 1 121 ? -5.661 21.589 7.861 1.00 68.06 121 ARG A C 1
ATOM 946 O O . ARG A 1 121 ? -6.386 22.393 8.428 1.00 68.06 121 ARG A O 1
ATOM 953 N N . GLN A 1 122 ? -6.109 20.671 7.005 1.00 68.06 122 GLN A N 1
ATOM 954 C CA . GLN A 1 122 ? -7.518 20.552 6.609 1.00 68.06 122 GLN A CA 1
ATOM 955 C C . GLN A 1 122 ? -8.392 19.902 7.691 1.00 68.06 122 GLN A C 1
ATOM 957 O O . GLN A 1 122 ? -9.525 20.319 7.890 1.00 68.06 122 GLN A O 1
ATOM 962 N N . THR A 1 123 ? -7.859 18.938 8.446 1.00 60.31 123 THR A N 1
ATOM 963 C CA . THR A 1 123 ? -8.622 18.208 9.475 1.00 60.31 123 THR A CA 1
ATOM 964 C C . THR A 1 123 ? -8.583 18.874 10.859 1.00 60.31 123 THR A C 1
ATOM 966 O O . THR A 1 123 ? -8.982 18.277 11.859 1.00 60.31 123 THR A O 1
ATOM 969 N N . PHE A 1 124 ? -8.064 20.108 10.960 1.00 53.69 124 PHE A N 1
ATOM 970 C CA . PHE A 1 124 ? -7.914 20.880 12.209 1.00 53.69 124 PHE A CA 1
ATOM 971 C C . PHE A 1 124 ? -7.287 20.090 13.381 1.00 53.69 124 PHE A C 1
ATOM 973 O O . PHE A 1 124 ? -7.549 20.369 14.550 1.00 53.69 124 PHE A O 1
ATOM 980 N N . GLY A 1 125 ? -6.472 19.069 13.090 1.00 51.84 125 GLY A N 1
ATOM 981 C CA . GLY A 1 125 ? -5.887 18.190 14.105 1.00 51.84 125 GLY A CA 1
ATOM 982 C C . GLY A 1 125 ? -6.864 17.224 14.795 1.00 51.84 125 GLY A C 1
ATOM 983 O O . GLY A 1 125 ? -6.470 16.590 15.775 1.00 51.84 125 GLY A O 1
ATOM 984 N N . ARG A 1 126 ? -8.105 17.066 14.309 1.00 49.53 126 ARG A N 1
ATOM 985 C CA . ARG A 1 126 ? -9.068 16.101 14.860 1.00 49.53 126 ARG A CA 1
ATOM 986 C C . ARG A 1 126 ? -8.620 14.678 14.511 1.00 49.53 126 ARG A C 1
ATOM 988 O O . ARG A 1 126 ? -8.491 14.295 13.358 1.00 49.53 126 ARG A O 1
ATOM 995 N N . GLY A 1 127 ? -8.317 13.893 15.542 1.00 42.31 127 GLY A N 1
ATOM 996 C CA . GLY A 1 127 ? -7.676 12.578 15.448 1.00 42.31 127 GLY A CA 1
ATOM 997 C C . GLY A 1 127 ? -8.574 11.409 15.023 1.00 42.31 127 GLY A C 1
ATOM 998 O O . GLY A 1 127 ? -8.236 10.273 15.345 1.00 42.31 127 GLY A O 1
ATOM 999 N N . HIS A 1 128 ? -9.679 11.632 14.306 1.00 40.50 128 HIS A N 1
ATOM 1000 C CA . HIS A 1 128 ? -10.580 10.559 13.850 1.00 40.50 128 HIS A CA 1
ATOM 1001 C C . HIS A 1 128 ? -10.089 9.921 12.541 1.00 40.50 128 HIS A C 1
ATOM 1003 O O . HIS A 1 128 ? -10.829 9.741 11.581 1.00 40.50 128 HIS A O 1
ATOM 1009 N N . ARG A 1 129 ? -8.798 9.569 12.506 1.00 49.22 129 ARG A N 1
ATOM 1010 C CA . ARG A 1 129 ? -8.173 8.895 11.366 1.00 49.22 129 ARG A CA 1
ATOM 1011 C C . ARG A 1 129 ? -8.334 7.389 11.483 1.00 49.22 129 ARG A C 1
ATOM 1013 O O . ARG A 1 129 ? -7.704 6.761 12.337 1.00 49.22 129 ARG A O 1
ATOM 1020 N N . LYS A 1 130 ? -9.027 6.786 10.521 1.00 46.56 130 LYS A N 1
ATOM 1021 C CA . LYS A 1 130 ? -8.823 5.374 10.175 1.00 46.56 130 LYS A CA 1
ATOM 1022 C C . LYS A 1 130 ? -7.940 5.292 8.938 1.00 46.56 130 LYS A C 1
ATOM 1024 O O . LYS A 1 130 ? -8.394 5.071 7.824 1.00 46.56 130 LYS A O 1
ATOM 1029 N N . ASN A 1 131 ? -6.640 5.500 9.138 1.00 45.06 131 ASN A N 1
ATOM 1030 C CA . ASN A 1 131 ? -5.671 5.335 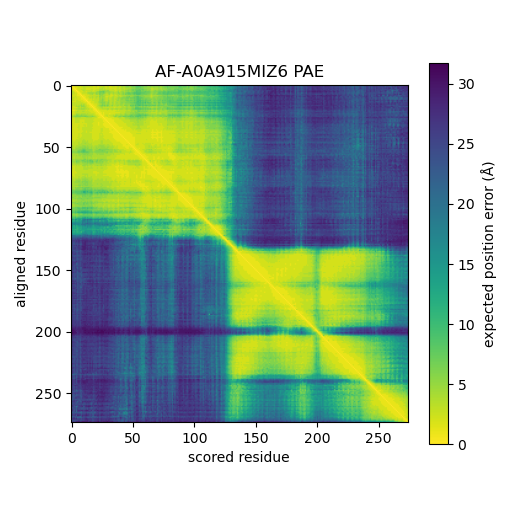8.061 1.00 45.06 131 ASN A CA 1
ATOM 1031 C C . ASN A 1 131 ? -5.467 3.845 7.756 1.00 45.06 131 ASN A C 1
ATOM 1033 O O . ASN A 1 131 ? -5.137 3.067 8.655 1.00 45.06 131 ASN A O 1
ATOM 1037 N N . VAL A 1 132 ? -5.474 3.476 6.473 1.00 48.31 132 VAL A N 1
ATOM 1038 C CA . VAL A 1 132 ? -4.741 2.297 5.982 1.00 48.31 132 VAL A CA 1
ATOM 1039 C C . VAL A 1 132 ? -3.243 2.651 5.967 1.00 48.31 132 VAL A C 1
ATOM 1041 O O . VAL A 1 132 ? -2.611 2.768 4.922 1.00 48.31 132 VAL A O 1
ATOM 1044 N N . SER A 1 133 ? -2.673 2.934 7.143 1.00 54.31 133 SER A N 1
ATOM 1045 C CA . SER A 1 133 ? -1.246 3.229 7.282 1.00 54.31 133 SER A CA 1
ATOM 1046 C C . SER A 1 133 ? -0.506 1.913 7.440 1.00 54.31 133 SER A C 1
ATOM 1048 O O . SER A 1 133 ? -0.490 1.317 8.519 1.00 54.31 133 SER A O 1
ATOM 1050 N N . PHE A 1 134 ? 0.115 1.459 6.360 1.00 64.19 134 PHE A N 1
ATOM 1051 C CA . PHE A 1 134 ? 1.095 0.392 6.448 1.00 64.19 134 PHE A CA 1
ATOM 1052 C C . PHE A 1 134 ? 2.322 0.890 7.223 1.00 64.19 134 PHE A C 1
ATOM 1054 O O . PHE A 1 134 ? 2.700 2.061 7.138 1.00 64.19 134 PHE A O 1
ATOM 1061 N N . GLY A 1 135 ? 2.903 0.024 8.051 1.00 70.44 135 GLY A N 1
ATOM 1062 C CA . GLY A 1 135 ? 4.066 0.379 8.851 1.00 70.44 135 GLY A CA 1
ATOM 1063 C C . GLY A 1 135 ? 5.358 0.368 8.032 1.00 70.44 135 GLY A C 1
ATOM 1064 O O . GLY A 1 135 ? 5.389 0.072 6.833 1.00 70.44 135 GLY A O 1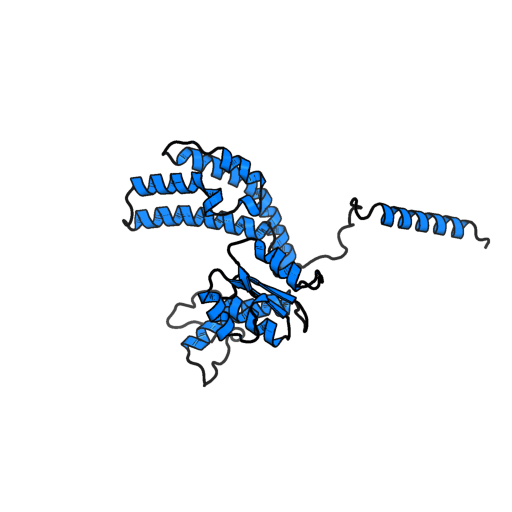
ATOM 1065 N N . ASN A 1 136 ? 6.464 0.668 8.715 1.00 77.00 136 ASN A N 1
ATOM 1066 C CA . ASN A 1 136 ? 7.806 0.576 8.135 1.00 77.00 136 ASN A CA 1
ATOM 1067 C C . ASN A 1 136 ? 8.138 -0.840 7.643 1.00 77.00 136 ASN A C 1
ATOM 1069 O O . ASN A 1 136 ? 8.952 -0.991 6.743 1.00 77.00 136 ASN A O 1
ATOM 1073 N N . ASP A 1 137 ? 7.511 -1.860 8.222 1.00 77.69 137 ASP A N 1
ATOM 1074 C CA . ASP A 1 137 ? 7.618 -3.272 7.868 1.00 77.69 137 ASP A CA 1
ATOM 1075 C C . ASP A 1 137 ? 7.213 -3.547 6.415 1.00 77.69 137 ASP A C 1
ATOM 1077 O O . ASP A 1 137 ? 8.025 -4.015 5.612 1.00 77.69 137 ASP A O 1
ATOM 1081 N N . PHE A 1 138 ? 5.989 -3.175 6.050 1.00 82.88 138 PHE A N 1
ATOM 1082 C CA . PHE A 1 138 ? 5.466 -3.362 4.701 1.00 82.88 138 PHE A CA 1
ATOM 1083 C C . PHE A 1 138 ? 6.200 -2.483 3.685 1.00 82.88 138 PHE A C 1
ATOM 1085 O O . PHE A 1 138 ? 6.601 -2.947 2.616 1.00 82.88 138 PHE A O 1
ATOM 1092 N N . HIS A 1 139 ? 6.414 -1.209 4.020 1.00 82.50 139 HIS A N 1
ATOM 1093 C CA . HIS A 1 139 ? 7.055 -0.276 3.102 1.00 82.50 139 HIS A CA 1
ATOM 1094 C C . HIS A 1 139 ? 8.530 -0.605 2.850 1.00 82.50 139 HIS A C 1
ATOM 1096 O O . HIS A 1 139 ? 8.971 -0.527 1.705 1.00 82.50 139 HIS A O 1
ATOM 1102 N N . LEU A 1 140 ? 9.285 -1.024 3.871 1.00 86.31 140 LEU A N 1
ATOM 1103 C CA . LEU A 1 140 ? 10.669 -1.456 3.682 1.00 86.31 140 LEU A CA 1
ATOM 1104 C C . LEU A 1 140 ? 10.740 -2.715 2.811 1.00 86.31 140 LEU A C 1
ATOM 1106 O O . LEU A 1 140 ? 11.559 -2.761 1.898 1.00 86.31 140 LEU A O 1
ATOM 1110 N N . CYS A 1 141 ? 9.862 -3.698 3.044 1.00 89.69 141 CYS A N 1
ATOM 1111 C CA . CYS A 1 141 ? 9.778 -4.901 2.213 1.00 89.69 141 CYS A CA 1
ATOM 1112 C C . CYS A 1 141 ? 9.481 -4.555 0.743 1.00 89.69 141 CYS A C 1
ATOM 1114 O O . CYS A 1 141 ? 10.202 -4.990 -0.155 1.00 89.69 141 CYS A O 1
ATOM 1116 N N . ARG A 1 142 ? 8.493 -3.683 0.495 1.00 89.94 142 ARG A N 1
ATOM 1117 C CA . ARG A 1 142 ? 8.160 -3.192 -0.851 1.00 89.94 142 ARG A CA 1
ATOM 1118 C C . ARG A 1 142 ? 9.361 -2.557 -1.549 1.00 89.94 142 ARG A C 1
ATOM 1120 O O . ARG A 1 142 ? 9.580 -2.808 -2.730 1.00 89.94 142 ARG A O 1
ATOM 1127 N N . GLU A 1 143 ? 10.128 -1.725 -0.848 1.00 89.31 143 GLU A N 1
ATOM 1128 C CA . GLU A 1 143 ? 11.284 -1.058 -1.453 1.00 89.31 143 GLU A CA 1
ATOM 1129 C C . GLU A 1 143 ? 12.466 -2.007 -1.700 1.00 89.31 143 GLU A C 1
ATOM 1131 O O . GLU A 1 143 ? 13.158 -1.865 -2.708 1.00 89.31 143 GLU A O 1
ATOM 1136 N N . VAL A 1 144 ? 12.661 -3.024 -0.854 1.00 91.62 144 VAL A N 1
ATOM 1137 C CA . VAL A 1 144 ? 13.617 -4.113 -1.126 1.00 91.62 144 VAL A CA 1
ATOM 1138 C C . VAL A 1 144 ? 13.221 -4.877 -2.394 1.00 91.62 144 VAL A C 1
ATOM 1140 O O . VAL A 1 144 ? 14.065 -5.105 -3.260 1.00 91.62 144 VAL A O 1
ATOM 1143 N N . LEU A 1 145 ? 11.934 -5.204 -2.553 1.00 92.06 145 LEU A N 1
ATOM 1144 C CA . LEU A 1 145 ? 11.420 -5.846 -3.766 1.00 92.06 145 LEU A CA 1
ATOM 1145 C C . LEU A 1 145 ? 11.559 -4.947 -4.999 1.00 92.06 145 LEU A C 1
ATOM 1147 O O . LEU A 1 145 ? 11.875 -5.442 -6.078 1.00 92.06 145 LEU A O 1
ATOM 1151 N N . ARG A 1 146 ? 11.394 -3.625 -4.853 1.00 91.88 146 ARG A N 1
ATOM 1152 C CA . ARG A 1 146 ? 11.658 -2.668 -5.937 1.00 91.88 146 ARG A CA 1
ATOM 1153 C C . ARG A 1 146 ? 13.121 -2.713 -6.382 1.00 91.88 146 ARG A C 1
ATOM 1155 O O . ARG A 1 146 ? 13.363 -2.742 -7.584 1.00 91.88 146 ARG A O 1
ATOM 1162 N N . LEU A 1 147 ? 14.084 -2.752 -5.454 1.00 92.81 147 LEU A N 1
ATOM 1163 C CA . LEU A 1 147 ? 15.504 -2.892 -5.811 1.00 92.81 147 LEU A CA 1
ATOM 1164 C C . LEU A 1 147 ? 15.761 -4.191 -6.580 1.00 92.81 147 LEU A C 1
ATOM 1166 O O . LEU A 1 147 ? 16.406 -4.162 -7.624 1.00 92.81 147 LEU A O 1
ATOM 1170 N N . ALA A 1 148 ? 15.234 -5.314 -6.084 1.00 93.56 148 ALA A N 1
ATOM 1171 C CA . ALA A 1 148 ? 15.365 -6.604 -6.756 1.00 93.56 148 ALA A CA 1
ATOM 1172 C C . ALA A 1 148 ? 14.766 -6.559 -8.169 1.00 93.56 148 ALA A C 1
ATOM 1174 O O . ALA A 1 148 ? 15.394 -7.022 -9.118 1.00 93.56 148 ALA A O 1
ATOM 1175 N N . LYS A 1 149 ? 13.59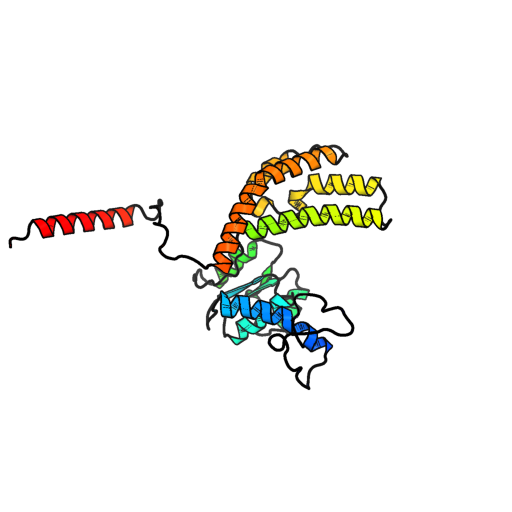6 -5.925 -8.323 1.00 94.19 149 LYS A N 1
ATOM 1176 C CA . LYS A 1 149 ? 12.951 -5.745 -9.623 1.00 94.19 149 LYS A CA 1
ATOM 1177 C C . LYS A 1 149 ? 13.830 -4.960 -10.598 1.00 94.19 149 LYS A C 1
ATOM 1179 O O . LYS A 1 149 ? 13.995 -5.411 -11.720 1.00 94.19 149 LYS A O 1
ATOM 1184 N N . LEU A 1 150 ? 14.426 -3.841 -10.179 1.00 93.75 150 LEU A N 1
ATOM 1185 C CA . LEU A 1 150 ? 15.314 -3.046 -11.042 1.00 93.75 150 LEU A CA 1
ATOM 1186 C C . LEU A 1 150 ? 16.500 -3.872 -11.563 1.00 93.75 150 LEU A C 1
ATOM 1188 O O . LEU A 1 150 ? 16.842 -3.790 -12.739 1.00 93.75 150 LEU A O 1
ATOM 1192 N N . VAL A 1 151 ? 17.097 -4.699 -10.700 1.00 95.00 151 VAL A N 1
ATOM 1193 C CA . VAL A 1 151 ? 18.207 -5.586 -11.080 1.00 95.00 151 VAL A CA 1
ATOM 1194 C C . VAL A 1 151 ? 17.743 -6.663 -12.063 1.00 95.00 151 VAL A C 1
ATOM 1196 O O . VAL A 1 151 ? 18.424 -6.916 -13.056 1.00 95.00 151 VAL A O 1
ATOM 1199 N N . VAL A 1 152 ? 16.595 -7.298 -11.811 1.00 96.62 152 VAL A N 1
ATOM 1200 C CA . VAL A 1 152 ? 16.044 -8.337 -12.696 1.00 96.62 152 VAL A CA 1
ATOM 1201 C C . VAL A 1 152 ? 15.647 -7.749 -14.048 1.00 96.62 152 VAL A C 1
ATOM 1203 O O . VAL A 1 152 ? 16.010 -8.314 -15.074 1.00 96.62 152 VAL A O 1
ATOM 1206 N N . ASP A 1 153 ? 14.975 -6.599 -14.067 1.00 95.00 153 ASP A N 1
ATOM 1207 C CA . ASP A 1 153 ? 14.561 -5.921 -15.296 1.00 95.00 153 ASP A CA 1
ATOM 1208 C C . ASP A 1 153 ? 15.773 -5.574 -16.175 1.00 95.00 153 ASP A C 1
ATOM 1210 O O . ASP A 1 153 ? 15.719 -5.778 -17.385 1.00 95.00 153 ASP A O 1
ATOM 1214 N N . ALA A 1 154 ? 16.890 -5.130 -15.581 1.00 93.31 154 ALA A N 1
ATOM 1215 C CA . ALA A 1 154 ? 18.132 -4.883 -16.317 1.00 93.31 154 ALA A CA 1
ATOM 1216 C C . ALA A 1 154 ? 18.652 -6.156 -17.013 1.00 93.31 154 ALA A C 1
ATOM 1218 O O . ALA A 1 154 ? 18.992 -6.129 -18.195 1.00 93.31 154 ALA A O 1
ATOM 1219 N N . HIS A 1 155 ? 18.640 -7.300 -16.318 1.00 95.25 155 HIS A N 1
ATOM 1220 C CA . HIS A 1 155 ? 19.022 -8.582 -16.917 1.00 95.25 155 HIS A CA 1
ATOM 1221 C C . HIS A 1 155 ? 18.026 -9.048 -17.986 1.00 95.25 155 HIS A C 1
ATOM 1223 O O . HIS A 1 155 ? 18.439 -9.630 -18.985 1.00 95.25 155 HIS A O 1
ATOM 1229 N N . VAL A 1 156 ? 16.726 -8.797 -17.808 1.00 96.50 156 VAL A N 1
ATOM 1230 C CA . VAL A 1 156 ? 15.705 -9.125 -18.815 1.00 96.50 156 VAL A CA 1
ATOM 1231 C C . VAL A 1 156 ? 15.939 -8.326 -20.095 1.00 96.50 156 VAL A C 1
ATOM 1233 O O . VAL A 1 156 ? 15.938 -8.920 -21.168 1.00 96.50 156 VAL A O 1
ATOM 1236 N N . GLN A 1 157 ? 16.211 -7.020 -20.001 1.00 94.31 157 GLN A N 1
ATOM 1237 C CA . GLN A 1 157 ? 16.523 -6.192 -21.174 1.00 94.31 157 GLN A CA 1
ATOM 1238 C C . GLN A 1 157 ? 17.747 -6.715 -21.935 1.00 94.31 157 GLN A C 1
ATOM 1240 O O . GLN A 1 157 ? 17.724 -6.783 -23.163 1.00 94.31 157 GLN A O 1
ATOM 1245 N N . TYR A 1 158 ? 18.783 -7.153 -21.214 1.00 94.38 158 TYR A N 1
ATOM 1246 C CA . TYR A 1 158 ? 19.958 -7.779 -21.822 1.00 94.38 158 TYR A CA 1
ATOM 1247 C C . TYR A 1 158 ? 19.606 -9.090 -22.538 1.00 94.38 158 TYR A C 1
ATOM 1249 O O . TYR A 1 158 ? 20.005 -9.313 -23.675 1.00 94.38 158 TYR A O 1
ATOM 1257 N N . ARG A 1 159 ? 18.798 -9.953 -21.911 1.00 95.88 159 ARG A N 1
ATOM 1258 C CA . ARG A 1 159 ? 18.382 -11.242 -22.495 1.00 95.88 159 ARG A CA 1
ATOM 1259 C C . ARG A 1 159 ? 17.436 -11.101 -23.687 1.00 95.88 159 ARG A C 1
ATOM 1261 O O . ARG A 1 159 ? 17.389 -12.008 -24.511 1.00 95.88 159 ARG A O 1
ATOM 1268 N N . LEU A 1 160 ? 16.705 -9.992 -23.770 1.00 96.06 160 LEU A N 1
ATOM 1269 C CA . LEU A 1 160 ? 15.885 -9.621 -24.924 1.00 96.06 160 LEU A CA 1
ATOM 1270 C C . LEU A 1 160 ? 16.703 -8.970 -26.053 1.00 96.06 160 LEU A C 1
ATOM 1272 O O . LEU A 1 160 ? 16.120 -8.586 -27.059 1.00 96.06 160 LEU A O 1
ATOM 1276 N N . ASN A 1 161 ? 18.031 -8.858 -25.905 1.00 94.19 161 ASN A N 1
ATOM 1277 C CA . ASN A 1 161 ? 18.936 -8.175 -26.835 1.00 94.19 161 ASN A CA 1
ATOM 1278 C C . ASN A 1 161 ? 18.588 -6.691 -27.068 1.00 94.19 161 ASN A C 1
ATOM 1280 O O . ASN A 1 161 ? 18.949 -6.125 -28.096 1.00 94.19 161 ASN A O 1
ATOM 1284 N N . ASN A 1 162 ? 17.912 -6.047 -26.110 1.00 94.50 162 ASN A N 1
ATOM 1285 C CA . ASN A 1 162 ? 17.593 -4.617 -26.180 1.00 94.50 162 ASN A CA 1
ATOM 1286 C C . ASN A 1 162 ? 18.758 -3.731 -25.712 1.00 94.50 162 ASN A C 1
ATOM 1288 O O . ASN A 1 162 ? 18.781 -2.542 -26.021 1.00 94.50 162 ASN A O 1
ATOM 1292 N N . VAL A 1 163 ? 19.692 -4.291 -24.937 1.00 92.38 163 VAL A N 1
ATOM 1293 C CA . VAL A 1 163 ? 20.884 -3.605 -24.413 1.00 92.38 163 VAL A CA 1
ATOM 1294 C C . VAL A 1 163 ? 22.104 -4.509 -24.527 1.00 92.38 163 VAL A C 1
ATOM 1296 O O . VAL A 1 163 ? 21.987 -5.735 -24.446 1.00 92.38 163 VAL A O 1
ATOM 1299 N N . ASP A 1 164 ? 23.276 -3.904 -24.689 1.00 92.25 164 ASP A N 1
ATOM 1300 C CA . ASP A 1 164 ? 24.539 -4.637 -24.755 1.00 92.25 164 ASP A CA 1
ATOM 1301 C C . ASP A 1 164 ? 25.074 -5.026 -23.354 1.00 92.25 164 ASP A C 1
ATOM 1303 O O . ASP A 1 164 ? 24.559 -4.621 -22.305 1.00 92.25 164 ASP A O 1
ATOM 1307 N N . ALA A 1 165 ? 26.124 -5.852 -23.322 1.00 90.75 165 ALA A N 1
ATOM 1308 C CA . ALA A 1 165 ? 26.724 -6.322 -22.071 1.00 90.75 165 ALA A CA 1
ATOM 1309 C C . ALA A 1 165 ? 27.390 -5.196 -21.251 1.00 90.75 165 ALA A C 1
ATOM 1311 O O . ALA A 1 165 ? 27.432 -5.267 -20.019 1.00 90.75 165 ALA A O 1
ATOM 1312 N N . TYR A 1 166 ? 27.897 -4.151 -21.911 1.00 89.25 166 TYR A N 1
ATOM 1313 C CA . TYR A 1 166 ? 28.542 -3.016 -21.252 1.00 89.25 166 TYR A CA 1
ATOM 1314 C C . TYR A 1 166 ? 27.502 -2.103 -20.588 1.00 89.25 166 TYR A C 1
ATOM 1316 O O . TYR A 1 166 ? 27.674 -1.721 -19.432 1.00 89.25 166 TYR A O 1
ATOM 1324 N N . GLN A 1 167 ? 26.384 -1.849 -21.264 1.00 88.12 167 GLN A N 1
ATOM 1325 C CA . GLN A 1 167 ? 25.201 -1.144 -20.781 1.00 88.12 167 GLN A CA 1
ATOM 1326 C C . GLN A 1 167 ? 24.538 -1.886 -19.622 1.00 88.12 167 GLN A C 1
ATOM 1328 O O . GLN A 1 167 ? 24.104 -1.250 -18.664 1.00 88.12 167 GLN A O 1
ATOM 1333 N N . LEU A 1 168 ? 24.499 -3.225 -19.647 1.00 91.06 168 LEU A N 1
ATOM 1334 C CA . LEU A 1 168 ? 24.069 -4.007 -18.485 1.00 91.06 168 LEU A CA 1
ATOM 1335 C C . LEU A 1 168 ? 24.993 -3.759 -17.284 1.00 91.06 168 LEU A C 1
ATOM 1337 O O . LEU A 1 168 ? 24.516 -3.499 -16.180 1.00 91.06 168 LEU A O 1
ATOM 1341 N N . SER A 1 169 ? 26.310 -3.842 -17.488 1.00 90.00 169 SER A N 1
ATOM 1342 C CA . SER A 1 169 ? 27.295 -3.630 -16.422 1.00 90.00 169 SER A CA 1
ATOM 1343 C C . SER A 1 169 ? 27.198 -2.222 -15.822 1.00 90.00 169 SER A C 1
ATOM 1345 O O . SER A 1 169 ? 27.196 -2.078 -14.596 1.00 90.00 169 SER A O 1
ATOM 1347 N N . ASP A 1 170 ? 27.070 -1.200 -16.669 1.00 88.12 170 ASP A N 1
ATOM 1348 C CA . ASP A 1 170 ? 26.893 0.194 -16.254 1.00 88.12 170 ASP A CA 1
ATOM 1349 C C . ASP A 1 170 ? 25.545 0.411 -15.548 1.00 88.12 170 ASP A C 1
ATOM 1351 O O . ASP A 1 170 ? 25.490 0.984 -14.462 1.00 88.12 170 ASP A O 1
ATOM 1355 N N . GLY A 1 171 ? 24.461 -0.171 -16.068 1.00 90.06 171 GLY A N 1
ATOM 1356 C CA . GLY A 1 171 ? 23.144 -0.136 -15.434 1.00 90.06 171 GLY A CA 1
ATOM 1357 C C . GLY A 1 171 ? 23.143 -0.754 -14.033 1.00 90.06 171 GLY A C 1
ATOM 1358 O O . GLY A 1 171 ? 22.583 -0.180 -13.096 1.00 90.06 171 GLY A O 1
ATOM 1359 N N . LEU A 1 172 ? 23.820 -1.892 -13.842 1.00 91.81 172 LEU A N 1
ATOM 1360 C CA . LEU A 1 172 ? 23.984 -2.510 -12.521 1.00 91.81 172 LEU A CA 1
ATOM 1361 C C . LEU A 1 172 ? 24.826 -1.643 -11.583 1.00 91.81 172 LEU A C 1
ATOM 1363 O O . LEU A 1 172 ? 24.487 -1.50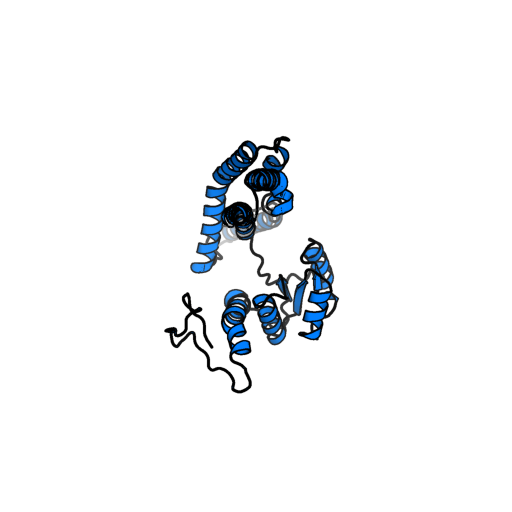3 -10.403 1.00 91.81 172 LEU A O 1
ATOM 1367 N N . GLN A 1 173 ? 25.899 -1.040 -12.094 1.00 90.12 173 GLN A N 1
ATOM 1368 C CA . GLN A 1 173 ? 26.723 -0.106 -11.331 1.00 90.12 173 GLN A CA 1
ATOM 1369 C C . GLN A 1 173 ? 25.882 1.085 -10.858 1.00 90.12 173 GLN A C 1
ATOM 1371 O O . GLN A 1 173 ? 25.881 1.398 -9.662 1.00 90.12 173 GLN A O 1
ATOM 1376 N N . TYR A 1 174 ? 25.089 1.665 -11.759 1.00 89.56 174 TYR A N 1
ATOM 1377 C CA . TYR A 1 174 ? 24.233 2.803 -11.470 1.00 89.56 174 TYR A CA 1
ATOM 1378 C C . TYR A 1 174 ? 23.177 2.455 -10.422 1.00 89.56 174 TYR A C 1
ATOM 1380 O O . TYR A 1 174 ? 23.013 3.195 -9.447 1.00 89.56 174 TYR A O 1
ATOM 1388 N N . ILE A 1 175 ? 22.512 1.300 -10.567 1.00 91.44 175 ILE A N 1
ATOM 1389 C CA . ILE A 1 175 ? 21.501 0.819 -9.618 1.00 91.44 175 ILE A CA 1
ATOM 1390 C C . ILE A 1 175 ? 22.090 0.723 -8.209 1.00 91.44 175 ILE A C 1
ATOM 1392 O O . ILE A 1 175 ? 21.515 1.275 -7.269 1.00 91.44 175 ILE A O 1
ATOM 1396 N N . PHE A 1 176 ? 23.240 0.062 -8.041 1.00 90.50 176 PHE A N 1
ATOM 1397 C CA . PHE A 1 176 ? 23.833 -0.140 -6.716 1.00 90.50 176 PHE A CA 1
ATOM 1398 C C . PHE A 1 176 ? 24.462 1.127 -6.122 1.00 90.50 176 PHE A C 1
ATOM 1400 O O . PHE A 1 176 ? 24.497 1.255 -4.895 1.00 90.50 176 PHE A O 1
ATOM 1407 N N . ALA A 1 177 ? 24.910 2.074 -6.946 1.00 87.00 177 ALA A N 1
ATOM 1408 C CA . ALA A 1 177 ? 25.387 3.375 -6.480 1.00 87.00 177 ALA A CA 1
ATOM 1409 C C . ALA A 1 177 ? 24.232 4.309 -6.058 1.00 87.00 177 ALA A C 1
ATOM 1411 O O . ALA A 1 177 ? 24.358 5.042 -5.077 1.00 87.00 177 ALA A O 1
ATOM 1412 N N . HIS A 1 178 ? 23.076 4.231 -6.730 1.00 88.75 178 HIS A N 1
ATOM 1413 C CA . HIS A 1 178 ? 21.966 5.184 -6.582 1.00 88.75 178 HIS A CA 1
ATOM 1414 C C . HIS A 1 178 ? 20.702 4.591 -5.941 1.00 88.75 178 HIS A C 1
ATOM 1416 O O . HIS A 1 178 ? 19.608 5.139 -6.086 1.00 88.75 178 HIS A O 1
ATOM 1422 N N . VAL A 1 179 ? 20.817 3.514 -5.156 1.00 88.88 179 VAL A N 1
ATOM 1423 C CA . VAL A 1 179 ? 19.664 2.881 -4.478 1.00 88.88 179 VAL A CA 1
ATOM 1424 C C . VAL A 1 179 ? 18.838 3.878 -3.659 1.00 88.88 179 VAL A C 1
ATOM 1426 O O . VAL A 1 179 ? 17.608 3.781 -3.626 1.00 88.88 179 VAL A O 1
ATOM 1429 N N . GLY A 1 180 ? 19.488 4.856 -3.018 1.00 85.00 180 GLY A N 1
ATOM 1430 C CA . GLY A 1 180 ? 18.806 5.914 -2.269 1.00 85.00 180 GLY A CA 1
ATOM 1431 C C . GLY A 1 180 ? 17.834 6.717 -3.139 1.00 85.00 180 GLY A C 1
ATOM 1432 O O . GLY A 1 180 ? 16.692 6.921 -2.735 1.00 85.00 180 GLY A O 1
ATOM 1433 N N . GLN A 1 181 ? 18.259 7.091 -4.346 1.00 85.06 181 GLN A N 1
ATOM 1434 C CA . GLN A 1 181 ? 17.463 7.847 -5.313 1.00 85.06 181 GLN A CA 1
ATOM 1435 C C . GLN A 1 181 ? 16.405 6.975 -6.007 1.00 85.06 181 GLN A C 1
ATOM 1437 O O . GLN A 1 181 ? 15.290 7.438 -6.230 1.00 85.06 181 GLN A O 1
ATOM 1442 N N . LEU A 1 182 ? 16.725 5.710 -6.300 1.00 86.94 182 LEU A N 1
ATOM 1443 C CA . LEU A 1 182 ? 15.857 4.806 -7.067 1.00 86.94 182 LEU A CA 1
ATOM 1444 C C . LEU A 1 182 ? 14.740 4.143 -6.244 1.00 86.94 182 LEU A C 1
ATOM 1446 O O . LEU A 1 182 ? 13.688 3.813 -6.789 1.00 86.94 182 LEU A O 1
ATOM 1450 N N . THR A 1 183 ? 14.945 3.921 -4.942 1.00 84.94 183 THR A N 1
ATOM 1451 C CA . THR A 1 183 ? 13.985 3.172 -4.102 1.00 84.94 183 THR A CA 1
ATOM 1452 C C . THR A 1 183 ? 13.367 4.015 -2.991 1.00 84.94 183 THR A C 1
ATOM 1454 O O . THR A 1 183 ? 12.179 3.919 -2.714 1.00 84.94 183 THR A O 1
ATOM 1457 N N . GLY A 1 184 ? 14.138 4.883 -2.335 1.00 85.62 184 GLY A N 1
ATOM 1458 C CA . GLY A 1 184 ? 13.645 5.598 -1.157 1.00 85.62 184 GLY A CA 1
ATOM 1459 C C . GLY A 1 184 ? 13.607 4.760 0.129 1.00 85.62 184 GLY A C 1
ATOM 1460 O O . GLY A 1 184 ? 12.988 5.184 1.105 1.00 85.62 184 GLY A O 1
ATOM 1461 N N . MET A 1 185 ? 14.300 3.610 0.184 1.00 85.19 185 MET A N 1
ATOM 1462 C CA . MET A 1 185 ? 14.406 2.765 1.393 1.00 85.19 185 MET A CA 1
ATOM 1463 C C . MET A 1 185 ? 14.840 3.533 2.656 1.00 85.19 185 MET A C 1
ATOM 1465 O O . MET A 1 185 ? 14.442 3.185 3.770 1.00 85.19 185 MET A O 1
ATOM 1469 N N . TYR A 1 186 ? 15.635 4.598 2.497 1.00 84.50 186 TYR A N 1
ATOM 1470 C CA . TYR A 1 186 ? 16.135 5.426 3.599 1.00 84.50 186 TYR A CA 1
ATOM 1471 C C . TYR A 1 186 ? 15.010 6.062 4.434 1.00 84.50 186 TYR A C 1
ATOM 1473 O O . TYR A 1 186 ? 15.220 6.350 5.610 1.00 84.50 186 TYR A O 1
ATOM 1481 N N . ARG A 1 187 ? 13.813 6.233 3.855 1.00 80.88 187 ARG A N 1
ATOM 1482 C CA . ARG A 1 187 ? 12.632 6.794 4.532 1.00 80.88 187 ARG A CA 1
ATOM 1483 C C . ARG A 1 187 ? 12.100 5.871 5.626 1.00 80.88 187 ARG A C 1
ATOM 1485 O O . ARG A 1 187 ? 11.691 6.339 6.679 1.00 80.88 187 ARG A O 1
ATOM 1492 N N . TYR A 1 188 ? 12.149 4.562 5.389 1.00 83.25 188 TYR A N 1
ATOM 1493 C CA . TYR A 1 188 ? 11.596 3.548 6.294 1.00 83.25 188 TYR A CA 1
ATOM 1494 C C . TYR A 1 188 ? 12.663 2.944 7.214 1.00 83.25 188 TYR A C 1
ATOM 1496 O O . TYR A 1 188 ? 12.351 2.374 8.260 1.00 83.25 188 TYR A O 1
ATOM 1504 N N . LYS A 1 189 ? 13.946 3.099 6.857 1.00 83.81 189 LYS A N 1
ATOM 1505 C CA . LYS A 1 189 ? 15.081 2.762 7.719 1.00 83.81 189 LYS A CA 1
ATOM 1506 C C . LYS A 1 189 ? 16.261 3.701 7.478 1.00 83.81 189 LYS A C 1
ATOM 1508 O O . LYS A 1 189 ? 17.150 3.411 6.684 1.00 83.81 189 LYS A O 1
ATOM 1513 N N . TYR A 1 190 ? 16.346 4.773 8.261 1.00 84.56 190 TYR A N 1
ATOM 1514 C CA . TYR A 1 190 ? 17.384 5.798 8.089 1.00 84.56 190 TYR A CA 1
ATOM 1515 C C . TYR A 1 190 ? 18.828 5.279 8.228 1.00 84.56 190 TYR A C 1
ATOM 1517 O O . TYR A 1 190 ? 19.739 5.774 7.568 1.00 84.56 190 TYR A O 1
ATOM 1525 N N . LYS A 1 191 ? 19.055 4.214 9.018 1.00 82.38 191 LYS A N 1
ATOM 1526 C CA . LYS A 1 191 ? 20.388 3.592 9.186 1.00 82.38 191 LYS A CA 1
ATOM 1527 C C . LYS A 1 191 ? 21.001 3.101 7.857 1.00 82.38 191 LYS A C 1
ATOM 1529 O O . LYS A 1 191 ? 22.215 2.929 7.799 1.00 82.38 191 LYS A O 1
ATOM 1534 N N . LEU A 1 192 ? 20.186 2.947 6.804 1.00 82.88 192 LEU A N 1
ATOM 1535 C CA . LEU A 1 192 ? 20.595 2.672 5.419 1.00 82.88 192 LEU A CA 1
ATOM 1536 C C . LEU A 1 192 ? 21.541 3.732 4.834 1.00 82.88 192 LEU A C 1
ATOM 1538 O O . LEU A 1 192 ? 22.342 3.433 3.952 1.00 82.88 192 LEU A O 1
ATOM 1542 N N . MET A 1 193 ? 21.487 4.974 5.328 1.00 80.31 193 MET A N 1
ATOM 1543 C CA . MET A 1 193 ? 22.367 6.053 4.866 1.00 80.31 193 MET A CA 1
ATOM 1544 C C . MET A 1 193 ? 23.855 5.716 5.043 1.00 80.31 193 MET A C 1
ATOM 1546 O O . MET A 1 193 ? 24.696 6.240 4.316 1.00 80.31 193 MET A O 1
ATOM 1550 N N . ARG A 1 194 ? 24.195 4.796 5.961 1.00 79.75 194 ARG A N 1
ATOM 1551 C CA . ARG A 1 194 ? 25.563 4.286 6.132 1.00 79.75 194 ARG A CA 1
ATOM 1552 C C . ARG A 1 194 ? 26.051 3.499 4.910 1.00 79.75 194 ARG A C 1
ATOM 1554 O O . ARG A 1 194 ? 27.243 3.531 4.627 1.00 79.75 194 ARG A O 1
ATOM 1561 N N . GLN A 1 195 ? 25.163 2.788 4.221 1.00 78.56 195 GLN A N 1
ATOM 1562 C CA . GLN A 1 195 ? 25.471 2.026 3.012 1.00 78.56 195 GLN A CA 1
ATOM 1563 C C . GLN A 1 195 ? 25.536 2.939 1.788 1.00 78.56 195 GLN A C 1
ATOM 1565 O O . GLN A 1 195 ? 26.480 2.838 1.015 1.00 78.56 195 GLN A O 1
ATOM 1570 N N . VAL A 1 196 ? 24.598 3.886 1.673 1.00 72.06 196 VAL A N 1
ATOM 1571 C CA . VAL A 1 196 ? 24.551 4.858 0.564 1.00 72.06 196 VAL A CA 1
ATOM 1572 C C . VAL A 1 196 ? 25.816 5.725 0.515 1.00 72.06 196 VAL A C 1
ATOM 1574 O O . VAL A 1 196 ? 26.350 5.980 -0.555 1.00 72.06 196 VAL A O 1
ATOM 1577 N N . ARG A 1 197 ? 26.357 6.126 1.674 1.00 67.69 197 ARG A N 1
ATOM 1578 C CA . ARG A 1 197 ? 27.593 6.931 1.755 1.00 67.69 197 ARG A CA 1
ATOM 1579 C C . ARG A 1 197 ? 28.884 6.165 1.435 1.00 67.69 197 ARG A C 1
ATOM 1581 O O . ARG A 1 197 ? 29.926 6.792 1.316 1.00 67.69 197 ARG A O 1
ATOM 1588 N N . LYS A 1 198 ? 28.846 4.831 1.343 1.00 59.06 198 LYS A N 1
ATOM 1589 C CA . LYS A 1 198 ? 30.028 3.973 1.125 1.00 59.06 198 LYS A CA 1
ATOM 1590 C C . LYS A 1 198 ? 30.171 3.490 -0.327 1.00 59.06 198 LYS A C 1
ATOM 1592 O O . LYS A 1 198 ? 30.844 2.491 -0.567 1.00 59.06 198 LYS A O 1
ATOM 1597 N N . GLY A 1 199 ? 29.524 4.165 -1.278 1.00 53.66 199 GLY A N 1
ATOM 1598 C CA . GLY A 1 199 ? 29.595 3.821 -2.698 1.00 53.66 199 GLY A CA 1
ATOM 1599 C C . GLY A 1 199 ? 31.006 4.037 -3.272 1.00 53.66 199 GLY A C 1
ATOM 1600 O O . GLY A 1 199 ? 31.538 5.137 -3.131 1.00 53.66 199 GLY A O 1
ATOM 1601 N N . PRO A 1 200 ? 31.630 3.028 -3.901 1.00 49.19 200 PRO A N 1
ATOM 1602 C CA . PRO A 1 200 ? 32.903 3.196 -4.591 1.00 49.19 200 PRO A CA 1
ATOM 1603 C C . PRO A 1 200 ? 32.705 3.974 -5.896 1.00 49.19 200 PRO A C 1
ATOM 1605 O O . PRO A 1 200 ? 31.806 3.676 -6.678 1.00 49.19 200 PRO A O 1
ATOM 1608 N N . GLY A 1 201 ? 33.558 4.970 -6.128 1.00 50.34 201 GLY A N 1
ATOM 1609 C CA . GLY A 1 201 ? 33.496 5.871 -7.279 1.00 50.34 201 GLY A CA 1
ATOM 1610 C C . GLY A 1 201 ? 34.119 5.336 -8.573 1.00 50.34 201 GLY A C 1
ATOM 1611 O O . GLY A 1 201 ? 34.703 6.130 -9.299 1.00 50.34 201 GLY A O 1
ATOM 1612 N N . CYS A 1 202 ? 34.051 4.036 -8.886 1.00 50.44 202 CYS A N 1
ATOM 1613 C CA . CYS A 1 202 ? 34.527 3.556 -10.193 1.00 50.44 202 CYS A CA 1
ATOM 1614 C C . CYS A 1 202 ? 33.661 2.437 -10.796 1.00 50.44 202 CYS A C 1
ATOM 1616 O O . CYS A 1 202 ? 33.014 1.681 -10.071 1.00 50.44 202 CYS A O 1
ATOM 1618 N N . GLY A 1 203 ? 33.623 2.399 -12.135 1.00 60.78 203 GLY A N 1
ATOM 1619 C CA . GLY A 1 203 ? 32.676 1.708 -13.025 1.00 60.78 203 GLY A CA 1
ATOM 1620 C C . GLY A 1 203 ? 32.664 0.176 -13.004 1.00 60.78 203 GLY A C 1
ATOM 1621 O O . GLY A 1 203 ? 32.702 -0.456 -14.054 1.00 60.78 203 GLY A O 1
ATOM 1622 N N . PHE A 1 204 ? 32.593 -0.437 -11.823 1.00 80.25 204 PHE A N 1
ATOM 1623 C CA . PHE A 1 204 ? 32.396 -1.874 -11.663 1.00 80.25 204 PHE A CA 1
ATOM 1624 C C . PHE A 1 204 ? 31.357 -2.152 -10.570 1.00 80.25 204 PHE A C 1
ATOM 1626 O O . PHE A 1 204 ? 31.442 -1.627 -9.461 1.00 80.25 204 PHE A O 1
ATOM 1633 N N . TRP A 1 205 ? 30.353 -2.979 -10.868 1.00 85.62 205 TRP A N 1
ATOM 1634 C CA . TRP A 1 205 ? 29.171 -3.156 -10.011 1.00 85.62 205 TRP A CA 1
ATOM 1635 C C . TRP A 1 205 ? 29.409 -4.053 -8.781 1.00 85.62 205 TRP A C 1
ATOM 1637 O O . TRP A 1 205 ? 28.674 -3.952 -7.794 1.00 85.62 205 TRP A O 1
ATOM 1647 N N . ALA A 1 206 ? 30.434 -4.915 -8.793 1.00 87.69 206 ALA A N 1
ATOM 1648 C CA . ALA A 1 206 ? 30.631 -5.934 -7.755 1.00 87.69 206 ALA A CA 1
ATOM 1649 C C . ALA A 1 206 ? 30.845 -5.376 -6.327 1.00 87.69 206 ALA A C 1
ATOM 1651 O O . ALA A 1 206 ? 30.256 -5.917 -5.386 1.00 87.69 206 ALA A O 1
ATOM 1652 N N . PRO A 1 207 ? 31.623 -4.297 -6.103 1.00 86.94 207 PRO A N 1
ATOM 1653 C CA . PRO A 1 207 ? 31.748 -3.688 -4.781 1.00 86.94 207 PRO A CA 1
ATOM 1654 C C . PRO A 1 207 ? 30.414 -3.161 -4.233 1.00 86.94 207 PRO A C 1
ATOM 1656 O O . PRO A 1 207 ? 30.088 -3.413 -3.071 1.00 86.94 207 PRO A O 1
ATOM 1659 N N . GLY A 1 208 ? 29.618 -2.488 -5.074 1.00 85.56 208 GLY A N 1
ATOM 1660 C CA . GLY A 1 208 ? 28.283 -2.010 -4.709 1.00 85.56 208 GLY A CA 1
ATOM 1661 C C . GLY A 1 208 ? 27.347 -3.167 -4.362 1.00 85.56 208 GLY A C 1
ATOM 1662 O O . GLY A 1 208 ? 26.723 -3.167 -3.301 1.00 85.56 208 GLY A O 1
ATOM 1663 N N . TRP A 1 209 ? 27.325 -4.208 -5.196 1.00 89.19 209 TRP A N 1
ATOM 1664 C CA . TRP A 1 209 ? 26.546 -5.426 -4.963 1.00 89.19 209 TRP A CA 1
ATOM 1665 C C . TRP A 1 209 ? 26.842 -6.075 -3.601 1.00 89.19 209 TRP A C 1
ATOM 1667 O O . TRP A 1 209 ? 25.916 -6.390 -2.850 1.00 89.19 209 TRP A O 1
ATOM 1677 N N . ARG A 1 210 ? 28.122 -6.196 -3.218 1.00 89.69 210 ARG A N 1
ATOM 1678 C CA . ARG A 1 210 ? 28.516 -6.755 -1.910 1.00 89.69 210 ARG A CA 1
ATOM 1679 C C . ARG A 1 210 ? 27.971 -5.942 -0.736 1.00 89.69 210 ARG A C 1
ATOM 1681 O O . ARG A 1 210 ? 27.499 -6.528 0.237 1.00 89.69 210 ARG A O 1
ATOM 1688 N N . VAL A 1 211 ? 28.004 -4.608 -0.814 1.00 89.69 211 VAL A N 1
ATOM 1689 C CA . VAL A 1 211 ? 27.446 -3.729 0.233 1.00 89.69 211 VAL A CA 1
ATOM 1690 C C . VAL A 1 211 ? 25.957 -4.014 0.443 1.00 89.69 211 VAL A C 1
ATOM 1692 O O . VAL A 1 211 ? 25.508 -4.136 1.587 1.00 89.69 211 VAL A O 1
ATOM 1695 N N . TRP A 1 212 ? 25.205 -4.173 -0.648 1.00 90.19 212 TRP A N 1
ATOM 1696 C CA . TRP A 1 212 ? 23.771 -4.452 -0.593 1.00 90.19 212 TRP A CA 1
ATOM 1697 C C . TRP A 1 212 ? 23.456 -5.875 -0.127 1.00 90.19 212 TRP A C 1
ATOM 1699 O O . TRP A 1 212 ? 22.521 -6.051 0.652 1.00 90.19 212 TRP A O 1
ATOM 1709 N N . LEU A 1 213 ? 24.276 -6.873 -0.468 1.00 90.75 213 LEU A N 1
ATOM 1710 C CA . LEU A 1 213 ? 24.147 -8.221 0.096 1.00 90.75 213 LEU A CA 1
ATOM 1711 C C . LEU A 1 213 ? 24.387 -8.257 1.611 1.00 90.75 213 LEU A C 1
ATOM 1713 O O . LEU A 1 213 ? 23.622 -8.886 2.341 1.00 90.75 213 LEU A O 1
ATOM 1717 N N . PHE A 1 214 ? 25.405 -7.554 2.117 1.00 89.75 214 PHE A N 1
ATOM 1718 C CA . PHE A 1 214 ? 25.635 -7.469 3.564 1.00 89.75 214 PHE A CA 1
ATOM 1719 C C . PHE A 1 214 ? 24.520 -6.717 4.290 1.00 89.75 214 PHE A C 1
ATOM 1721 O O . PHE A 1 214 ? 24.160 -7.074 5.414 1.00 89.75 214 PHE A O 1
ATOM 1728 N N . PHE A 1 215 ? 23.949 -5.693 3.652 1.00 89.81 215 PHE A N 1
ATOM 1729 C CA . PHE A 1 215 ? 22.748 -5.044 4.161 1.00 89.81 215 PHE A CA 1
ATOM 1730 C C . PHE A 1 215 ? 21.578 -6.028 4.257 1.00 89.81 215 PHE A C 1
ATOM 1732 O O . PHE A 1 215 ? 20.953 -6.104 5.316 1.00 89.81 215 PHE A O 1
ATOM 1739 N N . LEU A 1 216 ? 21.325 -6.805 3.197 1.00 90.06 216 LEU A N 1
ATOM 1740 C CA . LEU A 1 216 ? 20.256 -7.801 3.181 1.00 90.06 216 LEU A CA 1
ATOM 1741 C C . LEU A 1 216 ? 20.459 -8.850 4.278 1.00 90.06 216 LEU A C 1
ATOM 1743 O O . LEU A 1 216 ? 19.557 -9.072 5.075 1.00 90.06 216 LEU A O 1
ATOM 1747 N N . ARG A 1 217 ? 21.676 -9.378 4.443 1.00 90.69 217 ARG A N 1
ATOM 1748 C CA . ARG A 1 217 ? 22.003 -10.304 5.541 1.00 90.69 217 ARG A CA 1
ATOM 1749 C C . ARG A 1 217 ? 21.615 -9.755 6.920 1.00 90.69 217 ARG A C 1
ATOM 1751 O O . ARG A 1 217 ? 21.117 -10.496 7.759 1.00 90.69 217 ARG A O 1
ATOM 1758 N N . GLY A 1 218 ? 21.853 -8.467 7.169 1.00 88.50 218 GLY A N 1
ATOM 1759 C CA . GLY A 1 218 ? 21.506 -7.831 8.441 1.00 88.50 218 GLY A CA 1
ATOM 1760 C C . GLY A 1 218 ? 20.025 -7.466 8.584 1.00 88.50 218 GLY A C 1
ATOM 1761 O O . GLY A 1 218 ? 19.546 -7.319 9.709 1.00 88.50 218 GLY A O 1
ATOM 1762 N N . ILE A 1 219 ? 19.302 -7.280 7.474 1.00 88.75 219 ILE A N 1
ATOM 1763 C CA . ILE A 1 219 ? 17.892 -6.876 7.499 1.00 88.75 219 ILE A CA 1
ATOM 1764 C C . ILE A 1 219 ? 16.930 -8.061 7.510 1.00 88.75 219 ILE A C 1
ATOM 1766 O O . ILE A 1 219 ? 15.855 -7.920 8.085 1.00 88.75 219 ILE A O 1
ATOM 1770 N N . THR A 1 220 ? 17.318 -9.210 6.951 1.00 90.12 220 THR A N 1
ATOM 1771 C CA . THR A 1 220 ? 16.493 -10.423 6.890 1.00 90.12 220 THR A CA 1
ATOM 1772 C C . THR A 1 220 ? 15.858 -10.789 8.236 1.00 90.12 220 THR A C 1
ATOM 1774 O O . THR A 1 220 ? 14.631 -10.751 8.304 1.00 90.12 220 THR A O 1
ATOM 1777 N N . PRO A 1 221 ? 16.604 -10.990 9.345 1.00 92.00 221 PRO A N 1
ATOM 1778 C CA . PRO A 1 221 ? 15.981 -11.386 10.616 1.00 92.00 221 PRO A CA 1
ATOM 1779 C C . PRO A 1 221 ? 15.061 -10.302 11.204 1.00 92.00 221 PRO A C 1
ATOM 1781 O O . PRO A 1 221 ? 14.108 -10.589 11.928 1.00 92.00 221 PRO A O 1
ATOM 1784 N N . LEU A 1 222 ? 15.323 -9.024 10.900 1.00 88.31 222 LEU A N 1
ATOM 1785 C CA . LEU A 1 222 ? 14.460 -7.923 11.329 1.00 88.31 222 LEU A CA 1
ATOM 1786 C C . LEU A 1 222 ? 13.150 -7.900 10.540 1.00 88.31 222 LEU A C 1
ATOM 1788 O O . LEU A 1 222 ? 12.095 -7.727 11.147 1.00 88.31 222 LEU A O 1
ATOM 1792 N N . LEU A 1 223 ? 13.219 -8.064 9.215 1.00 87.38 223 LEU A N 1
ATOM 1793 C CA . LEU A 1 223 ? 12.043 -8.116 8.350 1.00 87.38 223 LEU A CA 1
ATOM 1794 C C . LEU A 1 223 ? 11.204 -9.359 8.621 1.00 87.38 223 LEU A C 1
ATOM 1796 O O . LEU A 1 223 ? 9.992 -9.223 8.702 1.00 87.38 223 LEU A O 1
ATOM 1800 N N . GLU A 1 224 ? 11.816 -10.523 8.830 1.00 89.75 224 GLU A N 1
ATOM 1801 C CA . GLU A 1 224 ? 11.105 -11.753 9.202 1.00 89.75 224 GLU A CA 1
ATOM 1802 C C . GLU A 1 224 ? 10.295 -11.556 10.480 1.00 89.75 224 GLU A C 1
ATOM 1804 O O . GLU A 1 224 ? 9.095 -11.815 10.495 1.00 89.75 224 GLU A O 1
ATOM 1809 N N . ARG A 1 225 ? 10.906 -10.995 11.531 1.00 89.81 225 ARG A N 1
ATOM 1810 C CA . ARG A 1 225 ? 10.189 -10.694 12.776 1.00 89.81 225 ARG A CA 1
ATOM 1811 C C . ARG A 1 225 ? 9.066 -9.679 12.565 1.00 89.81 225 ARG A C 1
ATOM 1813 O O . ARG A 1 225 ? 7.983 -9.825 13.122 1.00 89.81 225 ARG A O 1
ATOM 1820 N N . TRP A 1 226 ? 9.320 -8.615 11.806 1.00 86.88 226 TRP A N 1
ATOM 1821 C CA . TRP A 1 226 ? 8.328 -7.565 11.579 1.00 86.88 226 TRP A CA 1
ATOM 1822 C C . TRP A 1 226 ? 7.144 -8.051 10.742 1.00 86.88 226 TRP A C 1
ATOM 1824 O O . TRP A 1 226 ? 6.001 -7.823 11.128 1.00 86.88 226 TRP A O 1
ATOM 1834 N N . LEU A 1 227 ? 7.410 -8.757 9.644 1.00 87.38 227 LEU A N 1
ATOM 1835 C CA . LEU A 1 227 ? 6.386 -9.345 8.787 1.00 87.38 227 LEU A CA 1
ATOM 1836 C C . LEU A 1 227 ? 5.651 -10.478 9.505 1.00 87.38 227 LEU A C 1
ATOM 1838 O O . LEU A 1 227 ? 4.432 -10.543 9.409 1.00 87.38 227 LEU A O 1
ATOM 1842 N N . GLY A 1 228 ? 6.347 -11.301 10.293 1.00 87.19 228 GLY A N 1
ATOM 1843 C CA . GLY A 1 228 ? 5.727 -12.317 11.145 1.00 87.19 228 GLY A CA 1
ATOM 1844 C C . GLY A 1 228 ? 4.724 -11.703 12.122 1.00 87.19 228 GLY A C 1
ATOM 1845 O O . GLY A 1 228 ? 3.566 -12.109 12.153 1.00 87.19 228 GLY A O 1
ATOM 1846 N N . ASN A 1 229 ? 5.118 -10.640 12.832 1.00 86.44 229 ASN A N 1
ATOM 1847 C CA . ASN A 1 229 ? 4.214 -9.905 13.722 1.00 86.44 229 ASN A CA 1
ATOM 1848 C C . ASN A 1 229 ? 3.049 -9.246 12.967 1.00 86.44 229 ASN A C 1
ATOM 1850 O O . ASN A 1 229 ? 1.934 -9.182 13.484 1.00 86.44 229 ASN A O 1
ATOM 1854 N N . LEU A 1 230 ? 3.292 -8.730 11.757 1.00 81.94 230 LEU A N 1
ATOM 1855 C CA . LEU A 1 230 ? 2.249 -8.141 10.920 1.00 81.94 230 LEU A CA 1
ATOM 1856 C C . LEU A 1 230 ? 1.213 -9.189 10.502 1.00 81.94 230 LEU A C 1
ATOM 1858 O O . LEU A 1 230 ? 0.017 -8.913 10.591 1.00 81.94 230 LEU A O 1
ATOM 1862 N N . LEU A 1 231 ? 1.668 -10.368 10.071 1.00 85.31 231 LEU A N 1
ATOM 1863 C CA . LEU A 1 231 ? 0.824 -11.478 9.634 1.00 85.31 231 LEU A CA 1
ATOM 1864 C C . LEU A 1 231 ? 0.065 -12.104 10.808 1.00 85.31 231 LEU A C 1
ATOM 1866 O O . LEU A 1 231 ? -1.151 -12.229 10.717 1.00 85.31 231 LEU A O 1
ATOM 1870 N N . SER A 1 232 ? 0.727 -12.397 11.932 1.00 85.75 232 SER A N 1
ATOM 1871 C CA . SER A 1 232 ? 0.052 -12.871 13.155 1.00 85.75 232 SER A CA 1
ATOM 1872 C C . SER A 1 232 ? -1.044 -11.885 13.568 1.00 85.75 232 SER A C 1
ATOM 1874 O O . SER A 1 232 ? -2.211 -12.251 13.656 1.00 85.75 232 SER A O 1
ATOM 1876 N N . ARG A 1 233 ? -0.745 -10.580 13.625 1.00 81.81 233 ARG A N 1
ATOM 1877 C CA . ARG A 1 233 ? -1.762 -9.554 13.912 1.00 81.81 233 ARG A CA 1
ATOM 1878 C C . ARG A 1 233 ? -2.896 -9.503 12.878 1.00 81.81 233 ARG A C 1
ATOM 1880 O O . ARG A 1 233 ? -4.002 -9.071 13.208 1.00 81.81 233 ARG A O 1
ATOM 1887 N N . GLN A 1 234 ? -2.620 -9.852 11.623 1.00 78.25 234 GLN A N 1
ATOM 1888 C CA . GLN A 1 234 ? -3.597 -9.843 10.535 1.00 78.25 234 GLN A CA 1
ATOM 1889 C C . GLN A 1 234 ? -4.574 -11.019 10.617 1.00 78.25 234 GLN A C 1
ATOM 1891 O O . GLN A 1 234 ? -5.752 -10.805 10.313 1.00 78.25 234 GLN A O 1
ATOM 1896 N N . PHE A 1 235 ? -4.083 -12.203 10.998 1.00 83.25 235 PHE A N 1
ATOM 1897 C CA . PHE A 1 235 ? -4.834 -13.461 11.029 1.00 83.25 235 PHE A CA 1
ATOM 1898 C C . PHE A 1 235 ? -5.385 -13.805 12.420 1.00 83.25 235 PHE A C 1
ATOM 1900 O O . PHE A 1 235 ? -6.553 -14.154 12.533 1.00 83.25 235 PHE A O 1
ATOM 1907 N N . GLU A 1 236 ? -4.588 -13.651 13.475 1.00 84.38 236 GLU A N 1
ATOM 1908 C CA . GLU A 1 236 ? -4.961 -13.957 14.868 1.00 84.38 236 GLU A CA 1
ATOM 1909 C C . GLU A 1 236 ? -5.641 -12.760 15.561 1.00 84.38 236 GLU A C 1
ATOM 1911 O O . GLU A 1 236 ? -6.365 -12.912 16.543 1.00 84.38 236 GLU A O 1
ATOM 1916 N N . GLY A 1 237 ? -5.451 -11.548 15.027 1.00 73.69 237 GLY A N 1
ATOM 1917 C CA . GLY A 1 237 ? -6.010 -10.311 15.574 1.00 73.69 237 GLY A CA 1
ATOM 1918 C C . GLY A 1 237 ? -5.108 -9.629 16.610 1.00 73.69 237 GLY A C 1
ATOM 1919 O O . GLY A 1 237 ? -3.968 -10.014 16.851 1.00 73.69 237 GLY A O 1
ATOM 1920 N N . ARG A 1 238 ? -5.586 -8.523 17.203 1.00 75.19 238 ARG A N 1
ATOM 1921 C CA . ARG A 1 238 ? -4.847 -7.783 18.246 1.00 75.19 238 ARG A CA 1
ATOM 1922 C C . ARG A 1 238 ? -5.331 -8.169 19.640 1.00 75.19 238 ARG A C 1
ATOM 1924 O O . ARG A 1 238 ? -6.487 -7.922 19.973 1.00 75.19 238 ARG A O 1
ATOM 1931 N N . HIS A 1 239 ? -4.418 -8.614 20.499 1.00 78.81 239 HIS A N 1
ATOM 1932 C CA . HIS A 1 239 ? -4.695 -8.783 21.927 1.00 78.81 239 HIS A CA 1
ATOM 1933 C C . HIS A 1 239 ? -4.631 -7.434 22.662 1.00 78.81 239 HIS A C 1
ATOM 1935 O O . HIS A 1 239 ? -3.570 -6.827 22.789 1.00 78.81 239 HIS A O 1
ATOM 1941 N N . SER A 1 240 ? -5.773 -6.943 23.159 1.00 63.12 240 SER A N 1
ATOM 1942 C CA . SER A 1 240 ? -5.872 -5.608 23.778 1.00 63.12 240 SER A CA 1
ATOM 1943 C C . SER A 1 240 ? -5.310 -5.513 25.205 1.00 63.12 240 SER A C 1
ATOM 1945 O O . SER A 1 240 ? -4.977 -4.409 25.636 1.00 63.12 240 SER A O 1
ATOM 1947 N N . LYS A 1 241 ? -5.254 -6.621 25.954 1.00 64.50 241 LYS A N 1
ATOM 1948 C CA . LYS A 1 241 ? -4.894 -6.641 27.389 1.00 64.50 241 LYS A CA 1
ATOM 1949 C C . LYS A 1 241 ? -3.781 -7.640 27.745 1.00 64.50 241 LYS A C 1
ATOM 1951 O O . LYS A 1 241 ? -3.504 -7.837 28.916 1.00 64.50 241 LYS A O 1
ATOM 1956 N N . GLY A 1 242 ? -3.144 -8.264 26.751 1.00 68.00 242 GLY A N 1
ATOM 1957 C CA . GLY A 1 242 ? -2.177 -9.346 26.988 1.00 68.00 242 GLY A CA 1
ATOM 1958 C C . GLY A 1 242 ? -0.777 -8.893 27.418 1.00 68.00 242 GLY A C 1
ATOM 1959 O O . GLY A 1 242 ? -0.010 -9.705 27.914 1.00 68.00 242 GLY A O 1
ATOM 1960 N N . VAL A 1 243 ? -0.428 -7.615 27.229 1.00 76.25 243 VAL A N 1
ATOM 1961 C CA . VAL A 1 243 ? 0.908 -7.087 27.548 1.00 76.25 243 VAL A CA 1
ATOM 1962 C C . VAL A 1 243 ? 0.767 -5.834 28.402 1.00 76.25 243 VAL A C 1
ATOM 1964 O O . VAL A 1 243 ? 0.141 -4.855 27.980 1.00 76.25 243 VAL A O 1
ATOM 1967 N N . ALA A 1 244 ? 1.360 -5.864 29.597 1.00 79.44 244 ALA A N 1
ATOM 1968 C CA . ALA A 1 244 ? 1.433 -4.706 30.476 1.00 79.44 244 ALA A CA 1
ATOM 1969 C C . ALA A 1 244 ? 2.176 -3.561 29.771 1.00 79.44 244 ALA A C 1
ATOM 1971 O O . ALA A 1 244 ? 3.241 -3.749 29.179 1.00 79.44 244 ALA A O 1
ATOM 1972 N N . LYS A 1 245 ? 1.596 -2.358 29.795 1.00 81.19 245 LYS A N 1
ATOM 1973 C CA . LYS A 1 245 ? 2.211 -1.188 29.161 1.00 81.19 245 LYS A CA 1
ATOM 1974 C C . LYS A 1 245 ? 3.266 -0.610 30.098 1.00 81.19 245 LYS A C 1
ATOM 1976 O O . LYS A 1 245 ? 2.939 -0.228 31.213 1.00 81.19 245 LYS A O 1
ATOM 1981 N N . THR A 1 246 ? 4.496 -0.472 29.616 1.00 85.81 246 THR A N 1
ATOM 1982 C CA . THR A 1 246 ? 5.575 0.186 30.361 1.00 85.81 246 THR A CA 1
ATOM 1983 C C . THR A 1 246 ? 5.251 1.660 30.632 1.00 85.81 246 THR A C 1
ATOM 1985 O O . THR A 1 246 ? 4.663 2.348 29.787 1.00 85.81 246 THR A O 1
ATOM 1988 N N . VAL A 1 247 ? 5.674 2.162 31.793 1.00 84.94 247 VAL A N 1
ATOM 1989 C CA . VAL A 1 247 ? 5.561 3.576 32.170 1.00 84.94 247 VAL A CA 1
ATOM 1990 C C . VAL A 1 247 ? 6.634 4.372 31.432 1.00 84.94 247 VAL A C 1
ATOM 1992 O O . VAL A 1 247 ? 7.781 4.490 31.849 1.00 84.94 247 VAL A O 1
ATOM 1995 N N . THR A 1 248 ? 6.273 4.880 30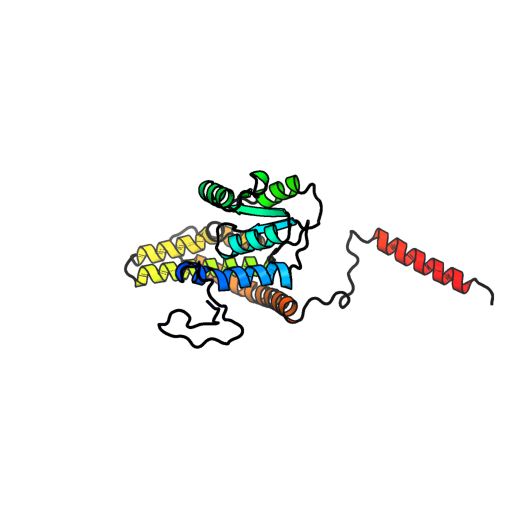.259 1.00 86.94 248 THR A N 1
ATOM 1996 C CA . THR A 1 248 ? 7.119 5.801 29.488 1.00 86.94 248 THR A CA 1
ATOM 1997 C C . THR A 1 248 ? 7.072 7.211 30.075 1.00 86.94 248 THR A C 1
ATOM 1999 O O . THR A 1 248 ? 6.114 7.539 30.767 1.00 86.94 248 THR A O 1
ATOM 2002 N N . LYS A 1 249 ? 8.014 8.089 29.695 1.00 80.94 249 LYS A N 1
ATOM 2003 C CA . LYS A 1 249 ? 8.130 9.481 30.186 1.00 80.94 249 LYS A CA 1
ATOM 2004 C C . LYS A 1 249 ? 6.803 10.260 30.254 1.00 80.94 249 LYS A C 1
ATOM 2006 O O . LYS A 1 249 ? 6.580 10.990 31.205 1.00 80.94 249 LYS A O 1
ATOM 2011 N N . GLN A 1 250 ? 5.906 10.063 29.287 1.00 66.69 250 GLN A N 1
ATOM 2012 C CA . GLN A 1 250 ? 4.586 10.715 29.243 1.00 66.69 250 GLN A CA 1
ATOM 2013 C C . GLN A 1 250 ? 3.608 10.288 30.352 1.00 66.69 250 GLN A C 1
ATOM 2015 O O . GLN A 1 250 ? 2.576 10.921 30.513 1.00 66.69 250 GLN A O 1
ATOM 2020 N N . ARG A 1 251 ? 3.872 9.187 31.060 1.00 76.06 251 ARG A N 1
ATOM 2021 C CA . ARG A 1 251 ? 2.960 8.584 32.045 1.00 76.06 251 ARG A CA 1
ATOM 2022 C C . ARG A 1 251 ? 3.520 8.584 33.461 1.00 76.06 251 ARG A C 1
ATOM 2024 O O . ARG A 1 251 ? 2.904 7.988 34.331 1.00 76.06 251 ARG A O 1
ATOM 2031 N N . VAL A 1 252 ? 4.686 9.191 33.675 1.00 85.94 252 VAL A N 1
ATOM 2032 C CA . VAL A 1 252 ? 5.392 9.122 34.961 1.00 85.94 252 VAL A CA 1
ATOM 2033 C C . VAL A 1 252 ? 4.575 9.788 36.064 1.00 85.94 252 VAL A C 1
ATOM 2035 O O . VAL A 1 252 ? 4.283 9.135 37.055 1.00 85.94 252 VAL A O 1
ATOM 2038 N N . GLU A 1 253 ? 4.128 11.027 35.852 1.00 68.56 253 GLU A N 1
ATOM 2039 C CA . GLU A 1 253 ? 3.328 11.772 36.839 1.00 68.56 253 GLU A CA 1
ATOM 2040 C C . GLU A 1 253 ? 1.980 11.092 37.100 1.00 68.56 253 GLU A C 1
ATOM 2042 O O . GLU A 1 253 ? 1.639 10.798 38.238 1.00 68.56 253 GLU A O 1
ATOM 2047 N N . SER A 1 254 ? 1.253 10.720 36.041 1.00 67.19 254 SER A N 1
ATOM 2048 C CA . SER A 1 254 ? -0.044 10.054 36.197 1.00 67.19 254 SER A CA 1
ATOM 2049 C C . SER A 1 254 ? 0.056 8.690 36.881 1.00 67.19 254 SER A C 1
ATOM 2051 O O . SER A 1 254 ? -0.879 8.283 37.559 1.00 67.19 254 SER A O 1
ATOM 2053 N N . HIS A 1 255 ? 1.154 7.956 36.677 1.00 79.06 255 HIS A N 1
ATOM 2054 C CA . HIS A 1 255 ? 1.375 6.686 37.361 1.00 79.06 255 HIS A CA 1
ATOM 2055 C C . HIS A 1 255 ? 1.763 6.903 38.825 1.00 79.06 255 HIS A C 1
ATOM 2057 O O . HIS A 1 255 ? 1.265 6.182 39.678 1.00 79.06 255 HIS A O 1
ATOM 2063 N N . PHE A 1 256 ? 2.573 7.922 39.123 1.00 79.94 256 PHE A N 1
ATOM 2064 C CA . PHE A 1 256 ? 2.904 8.298 40.496 1.00 79.94 256 PHE A CA 1
ATOM 2065 C C . PHE A 1 256 ? 1.648 8.649 41.308 1.00 79.94 256 PHE A C 1
ATOM 2067 O O . PHE A 1 256 ? 1.448 8.091 42.382 1.00 79.94 256 PHE A O 1
ATOM 2074 N N . ASP A 1 257 ? 0.754 9.480 40.765 1.00 63.81 257 ASP A N 1
ATOM 2075 C CA . ASP A 1 257 ? -0.510 9.831 41.428 1.00 63.81 257 ASP A CA 1
ATOM 2076 C C . ASP A 1 257 ? -1.441 8.621 41.615 1.00 63.81 257 ASP A C 1
ATOM 2078 O O . ASP A 1 257 ? -2.205 8.559 42.581 1.00 63.81 257 ASP A O 1
ATOM 2082 N N . LEU A 1 258 ? -1.400 7.665 40.678 1.00 67.44 258 LEU A N 1
ATOM 2083 C CA . LEU A 1 258 ? -2.179 6.429 40.745 1.00 67.44 258 LEU A CA 1
ATOM 2084 C C . LEU A 1 258 ? -1.709 5.548 41.910 1.00 67.44 258 LEU A C 1
ATOM 2086 O O . LEU A 1 258 ? -2.534 5.110 42.709 1.00 67.44 258 LEU A O 1
ATOM 2090 N N . GLU A 1 259 ? -0.398 5.325 42.013 1.00 80.81 259 GLU A N 1
ATOM 2091 C CA . GLU A 1 259 ? 0.215 4.527 43.081 1.00 80.81 259 GLU A CA 1
ATOM 2092 C C . GLU A 1 259 ? 0.072 5.217 44.444 1.00 80.81 259 GLU A C 1
ATOM 2094 O O . GLU A 1 259 ? -0.269 4.570 45.430 1.00 80.81 259 GLU A O 1
ATOM 2099 N N . LEU A 1 260 ? 0.238 6.544 44.504 1.00 66.38 260 LEU A N 1
ATOM 2100 C CA . LEU A 1 260 ? 0.064 7.313 45.737 1.00 66.38 260 LEU A CA 1
ATOM 2101 C C . LEU A 1 260 ? -1.372 7.212 46.269 1.00 66.38 260 LEU A C 1
ATOM 2103 O O . LEU A 1 260 ? -1.578 6.986 47.459 1.00 66.38 260 LEU A O 1
ATOM 2107 N N . ARG A 1 261 ? -2.379 7.337 45.393 1.00 57.44 261 ARG A N 1
ATOM 2108 C CA . ARG A 1 261 ? -3.781 7.125 45.783 1.00 57.44 261 ARG A CA 1
ATOM 2109 C C . ARG A 1 261 ? -4.038 5.699 46.254 1.00 57.44 261 ARG A C 1
ATOM 2111 O O . ARG A 1 261 ? -4.785 5.523 47.212 1.00 57.44 261 ARG A O 1
ATOM 2118 N N . ALA A 1 262 ? -3.460 4.706 45.582 1.00 68.44 262 ALA A N 1
ATOM 2119 C CA . ALA A 1 262 ? -3.612 3.311 45.974 1.00 68.44 262 ALA A CA 1
ATOM 2120 C C . ALA A 1 262 ? -3.024 3.058 47.373 1.00 68.44 262 ALA A C 1
ATOM 2122 O O . ALA A 1 262 ? -3.697 2.452 48.202 1.00 68.44 262 ALA A O 1
ATOM 2123 N N . ALA A 1 263 ? -1.833 3.590 47.660 1.00 71.94 263 ALA A N 1
ATOM 2124 C CA . ALA A 1 263 ? -1.195 3.488 48.972 1.00 71.94 263 ALA A CA 1
ATOM 2125 C C . ALA A 1 263 ? -2.037 4.141 50.081 1.00 71.94 263 ALA A C 1
ATOM 2127 O O . ALA A 1 263 ? -2.353 3.492 51.070 1.00 71.94 263 ALA A O 1
ATOM 2128 N N . ILE A 1 264 ? -2.504 5.379 49.872 1.00 66.56 264 ILE A N 1
ATOM 2129 C CA . ILE A 1 264 ? -3.349 6.086 50.851 1.00 66.56 264 ILE A CA 1
ATOM 2130 C C . ILE A 1 264 ? -4.649 5.316 51.129 1.00 66.56 264 ILE A C 1
ATOM 2132 O O . ILE A 1 264 ? -5.092 5.240 52.270 1.00 66.56 264 ILE A O 1
ATOM 2136 N N . MET A 1 265 ? -5.276 4.742 50.098 1.00 58.94 265 MET A N 1
ATOM 2137 C CA . MET A 1 265 ? -6.494 3.943 50.270 1.00 58.94 265 MET A CA 1
ATOM 2138 C C . MET A 1 265 ? -6.250 2.680 51.100 1.00 58.94 265 MET A C 1
ATOM 2140 O O . MET A 1 265 ? -7.116 2.318 51.893 1.00 58.94 265 MET A O 1
ATOM 2144 N N . HIS A 1 266 ? -5.097 2.027 50.931 1.00 73.50 266 HIS A N 1
ATOM 2145 C CA . HIS A 1 266 ? -4.706 0.893 51.767 1.00 73.50 266 HIS A CA 1
ATOM 2146 C C . HIS A 1 266 ? -4.533 1.311 53.230 1.00 73.50 266 HIS A C 1
ATOM 2148 O O . HIS A 1 266 ? -5.157 0.710 54.099 1.00 73.50 266 HIS A O 1
ATOM 2154 N N . ASP A 1 267 ? -3.801 2.396 53.486 1.00 78.06 267 ASP A N 1
ATOM 2155 C CA . ASP A 1 267 ? -3.574 2.889 54.849 1.00 78.06 267 ASP A CA 1
ATOM 2156 C C . ASP A 1 267 ? -4.890 3.279 55.550 1.00 78.06 267 ASP A C 1
ATOM 2158 O O . ASP A 1 267 ? -5.077 3.011 56.734 1.00 78.06 267 ASP A O 1
ATOM 2162 N N . ILE A 1 268 ? -5.834 3.901 54.830 1.00 65.75 268 ILE A N 1
ATOM 2163 C CA . ILE A 1 268 ? -7.151 4.269 55.378 1.00 65.75 268 ILE A CA 1
ATOM 2164 C C . ILE A 1 268 ? -7.949 3.030 55.787 1.00 65.75 268 ILE A C 1
ATOM 2166 O O . ILE A 1 268 ? -8.567 3.045 56.849 1.00 65.75 268 ILE A O 1
ATOM 2170 N N . LEU A 1 269 ? -7.949 1.980 54.960 1.00 72.25 269 LEU A N 1
ATOM 2171 C CA . LEU A 1 269 ? -8.667 0.740 55.260 1.00 72.25 269 LEU A CA 1
ATOM 2172 C C . LEU A 1 269 ? -8.112 0.056 56.514 1.00 72.25 269 LEU A C 1
ATOM 2174 O O . LEU A 1 269 ? -8.899 -0.427 57.322 1.00 72.25 269 LEU A O 1
ATOM 2178 N N . ASP A 1 270 ? -6.794 0.085 56.709 1.00 83.44 270 ASP A N 1
ATOM 2179 C CA . ASP A 1 270 ? -6.143 -0.490 57.892 1.00 83.44 270 ASP A CA 1
ATOM 2180 C C . ASP A 1 270 ? -6.382 0.339 59.171 1.00 83.44 270 ASP A C 1
ATOM 2182 O O . ASP A 1 270 ? -6.310 -0.186 60.282 1.00 83.44 270 ASP A O 1
ATOM 2186 N N . MET A 1 271 ? -6.674 1.638 59.038 1.00 75.50 271 MET A N 1
ATOM 2187 C CA . MET A 1 271 ? -6.937 2.545 60.164 1.00 75.50 271 MET A CA 1
ATOM 2188 C C . MET A 1 271 ? -8.398 2.560 60.636 1.00 75.50 271 MET A C 1
ATOM 2190 O O . MET A 1 271 ? -8.686 3.137 61.689 1.00 75.50 271 MET A O 1
ATOM 2194 N N . MET A 1 272 ? -9.335 1.983 59.879 1.00 71.12 272 MET A N 1
ATOM 2195 C CA . MET A 1 272 ? -10.737 1.936 60.295 1.00 71.12 272 MET A CA 1
ATOM 2196 C C . MET A 1 272 ? -10.937 0.862 61.378 1.00 71.12 272 MET A C 1
ATOM 2198 O O . MET A 1 272 ? -10.544 -0.283 61.166 1.00 71.12 272 MET A O 1
ATOM 2202 N N . PRO A 1 273 ? -11.537 1.198 62.536 1.00 77.94 273 PRO A N 1
ATOM 2203 C CA . PRO A 1 273 ? -11.897 0.195 63.535 1.00 77.94 273 PRO A CA 1
ATOM 2204 C C . PRO A 1 273 ? -12.993 -0.739 62.994 1.00 77.94 273 PRO A C 1
ATOM 2206 O O . PRO A 1 273 ? -13.756 -0.334 62.113 1.00 77.94 273 PRO A O 1
ATOM 2209 N N . GLU A 1 274 ? -13.054 -1.964 63.530 1.00 71.50 274 GLU A N 1
ATOM 2210 C CA . GLU A 1 274 ? -14.092 -2.962 63.199 1.00 71.50 274 GLU A CA 1
ATOM 2211 C C . GLU A 1 274 ? -15.526 -2.460 63.431 1.00 71.50 274 GLU A C 1
ATOM 2213 O O . GLU A 1 274 ? -15.770 -1.768 64.451 1.00 71.50 274 GLU A O 1
#